Protein AF-A0A930RIB6-F1 (afdb_monomer_lite)

Foldseek 3Di:
DPCDPLNVVLVVLVCCVVPPVVVVVVVLQLVSVLVCLLVQHDHPDQSDPSSVLSQVLCVLLPNDNPDGSVVQDPLNSVVSCVVSVVVVVPDRPVVQPSPRSNVVSVVSVVCVVVVVVCCLPPPPDPVSVVVNVVVVVVVVVVVVVVVQQDDQDDLVRDDDWQLPLLDDLVLVQVLCCPQFVWAAPDRQWDADPVVSAIHGHPDHIPDTDPCCQDPVLHHVVGGNSRLSSCRNVVHQDFDADPVRHTDPVNSVVSVVSSVVSGVSSSVVCVVDPVSSVVSSVSCSVPPVPDDPDFAWQPPDDQPPPDPVDDDDRVLSSLLSCCQVVPDDDDPDDPPNPPVVSLVSNVSVCCVVVVDVDDDDDDD

pLDDT: mean 84.2, std 8.96, range [40.94, 95.0]

Sequence (363 aa):
MSHTGEFHQEQYFRFLTENAPEFAQQLNDPLFYLECLRNDLRFGFTVNDTHRIFSDTLNAIGIRESDSGKFITDKMMGFLYQKFSAYQNGAHPEVLETAQLAIDLQEYLRSYDERLKQVCENSTDSLIAYLRNEIGRAEKNYAALEKVKPKDLTADEIKINLGATWIPADDIDQFIADTLECRSLQRIVQYAPATGEWRVEKKNHVSSNKVKMYSTYGTQNTSALDVLEAALNHRQIRIRDEEGRVNEKASLLVAQKMDDLRDAFVKWVYQDEDRKHRLVSYYNRHFNNIVPRTFDGACLTFPGMNPAIELKPHQKNAVARTMFGGNTLLAHVVGAGKTFEMQASAMESKRIGLCKKSLMIMP

Structure (mmCIF, N/CA/C/O backbone):
data_AF-A0A930RIB6-F1
#
_entry.id   AF-A0A930RIB6-F1
#
loop_
_atom_site.group_PDB
_atom_site.id
_atom_site.type_symbol
_atom_site.label_atom_id
_atom_site.label_alt_id
_atom_site.label_comp_id
_atom_site.label_asym_id
_atom_site.label_entity_id
_atom_site.label_seq_id
_atom_site.pdbx_PDB_ins_code
_atom_site.Cartn_x
_atom_site.Cartn_y
_atom_site.Cartn_z
_atom_site.occupancy
_atom_site.B_iso_or_equiv
_atom_site.auth_seq_id
_atom_site.auth_comp_id
_atom_site.auth_asym_id
_atom_site.auth_atom_id
_atom_site.pdbx_PDB_model_num
ATOM 1 N N . MET A 1 1 ? 38.468 14.085 44.056 1.00 42.50 1 MET A N 1
ATOM 2 C CA . MET A 1 1 ? 37.349 13.227 44.488 1.00 42.50 1 MET A CA 1
ATOM 3 C C . MET A 1 1 ? 36.254 13.390 43.454 1.00 42.50 1 MET A C 1
ATOM 5 O O . MET A 1 1 ? 35.715 14.480 43.330 1.00 42.50 1 MET A O 1
ATOM 9 N N . SER A 1 2 ? 36.038 12.384 42.611 1.00 40.94 2 SER A N 1
ATOM 10 C CA . SER A 1 2 ? 34.956 12.395 41.626 1.00 40.94 2 SER A CA 1
ATOM 11 C C . SER A 1 2 ? 33.646 12.150 42.367 1.00 40.94 2 SER A C 1
ATOM 13 O O . SER A 1 2 ? 33.344 11.009 42.709 1.00 40.94 2 SER A O 1
ATOM 15 N N . HIS A 1 3 ? 32.911 13.210 42.685 1.00 48.25 3 HIS A N 1
ATOM 16 C CA . HIS A 1 3 ? 31.561 13.063 43.216 1.00 48.25 3 HIS A CA 1
ATOM 17 C C . HIS A 1 3 ? 30.687 12.497 42.090 1.00 48.25 3 HIS A C 1
ATOM 19 O O . HIS A 1 3 ? 30.521 13.123 41.044 1.00 48.25 3 HIS A O 1
ATOM 25 N N . THR A 1 4 ? 30.237 11.255 42.255 1.00 62.91 4 THR A N 1
ATOM 26 C CA . THR A 1 4 ? 29.310 10.585 41.338 1.00 62.91 4 THR A CA 1
ATOM 27 C C . THR A 1 4 ? 27.954 11.297 41.367 1.00 62.91 4 THR A C 1
ATOM 29 O O . THR A 1 4 ? 27.625 11.977 42.340 1.00 62.91 4 THR A O 1
ATOM 32 N N . GLY A 1 5 ? 27.145 11.155 40.310 1.00 66.12 5 GLY A N 1
ATOM 33 C CA . GLY A 1 5 ? 25.795 11.744 40.261 1.00 66.12 5 GLY A CA 1
ATOM 34 C C . GLY A 1 5 ? 24.917 11.358 41.462 1.00 66.12 5 GLY A C 1
ATOM 35 O O . GLY A 1 5 ? 24.138 12.179 41.938 1.00 66.12 5 GLY A O 1
ATOM 36 N N . GLU A 1 6 ? 25.124 10.163 42.017 1.00 69.00 6 GLU A N 1
ATOM 37 C CA . GLU A 1 6 ? 24.454 9.658 43.224 1.00 69.00 6 GLU A CA 1
ATOM 38 C C . GLU A 1 6 ? 24.765 10.486 44.480 1.00 69.00 6 GLU A C 1
ATOM 40 O O . GLU A 1 6 ? 23.863 10.773 45.260 1.00 69.00 6 GLU A O 1
ATOM 45 N N . PHE A 1 7 ? 26.008 10.957 44.648 1.00 75.44 7 PHE A N 1
ATOM 46 C CA . PHE A 1 7 ? 26.390 11.797 45.791 1.00 75.44 7 PHE A CA 1
ATOM 47 C C . PHE A 1 7 ? 25.606 13.116 45.806 1.00 75.44 7 PHE A C 1
ATOM 49 O O . PHE A 1 7 ? 25.170 13.585 46.855 1.00 75.44 7 PHE A O 1
ATOM 56 N N . HIS A 1 8 ? 25.393 13.717 44.633 1.00 76.31 8 HIS A N 1
ATOM 57 C CA . HIS A 1 8 ? 24.615 14.949 44.516 1.00 76.31 8 HIS A CA 1
ATOM 58 C C . HIS A 1 8 ? 23.115 14.721 44.743 1.00 76.31 8 HIS A C 1
ATOM 60 O O . HIS A 1 8 ? 22.459 15.579 45.332 1.00 76.31 8 HIS A O 1
ATOM 66 N N . GLN A 1 9 ? 22.580 13.569 44.329 1.00 75.62 9 GLN A N 1
ATOM 67 C CA . GLN A 1 9 ? 21.194 13.184 44.605 1.00 75.62 9 GLN A CA 1
ATOM 68 C C . GLN A 1 9 ? 20.958 12.966 46.104 1.00 75.62 9 GLN A C 1
ATOM 70 O O . GLN A 1 9 ? 19.986 13.485 46.647 1.00 75.62 9 GLN A O 1
ATOM 75 N N . GLU A 1 10 ? 21.866 12.275 46.795 1.00 78.88 10 GLU A N 1
ATOM 76 C CA . GLU A 1 10 ? 21.760 12.048 48.240 1.00 78.88 10 GLU A CA 1
ATOM 77 C C . GLU A 1 10 ? 21.780 13.373 49.024 1.00 78.88 10 GLU A C 1
ATOM 79 O O . GLU A 1 10 ? 20.942 13.601 49.899 1.00 78.88 10 GLU A O 1
ATOM 84 N N . GLN A 1 11 ? 22.686 14.290 48.666 1.00 77.94 11 GLN A N 1
ATOM 85 C CA . GLN A 1 11 ? 22.746 15.627 49.270 1.00 77.94 11 GLN A CA 1
ATOM 86 C C . GLN A 1 11 ? 21.483 16.452 48.990 1.00 77.94 11 GLN A C 1
ATOM 88 O O . GL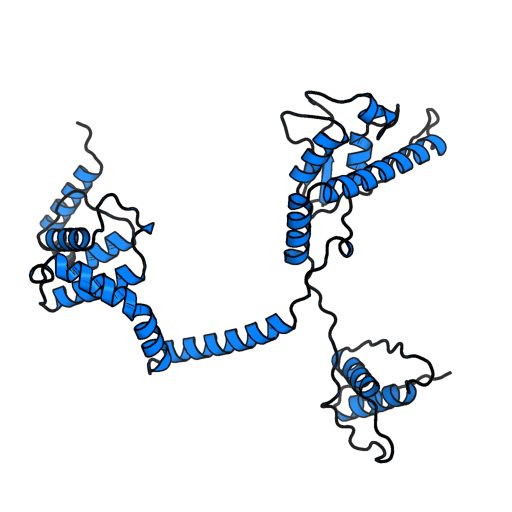N A 1 11 ? 21.028 17.191 49.860 1.00 77.94 11 GLN A O 1
ATOM 93 N N . TYR A 1 12 ? 20.885 16.301 47.806 1.00 80.62 12 TYR A N 1
ATOM 94 C CA . TYR A 1 12 ? 19.637 16.971 47.451 1.00 80.62 12 TYR A CA 1
ATOM 95 C C . TYR A 1 12 ? 18.454 16.489 48.303 1.00 80.62 12 TYR A C 1
ATOM 97 O O . TYR A 1 12 ? 17.718 17.317 48.838 1.00 80.62 12 TYR A O 1
ATOM 105 N N . PHE A 1 13 ? 18.294 15.177 48.510 1.00 79.06 13 PHE A N 1
ATOM 106 C CA . PHE A 1 13 ? 17.228 14.660 49.378 1.00 79.06 13 PHE A CA 1
ATOM 107 C C . PHE A 1 13 ? 17.431 15.040 50.850 1.00 79.06 13 PHE A C 1
ATOM 109 O O . PHE A 1 13 ? 16.462 15.403 51.520 1.00 79.06 13 PHE A O 1
ATOM 116 N N . ARG A 1 14 ? 18.677 15.050 51.348 1.00 77.31 14 ARG A N 1
ATOM 117 C CA . ARG A 1 14 ? 18.979 15.567 52.697 1.00 77.31 14 ARG A CA 1
ATOM 118 C C . ARG A 1 14 ? 18.604 17.043 52.828 1.00 77.31 14 ARG A C 1
ATOM 120 O O . ARG A 1 14 ? 17.881 17.407 53.749 1.00 77.31 14 ARG A O 1
ATOM 127 N N . PHE A 1 15 ? 18.992 17.863 51.851 1.00 80.12 15 PHE A N 1
ATOM 128 C CA . PHE A 1 15 ? 18.633 19.279 51.804 1.00 80.12 15 PHE A CA 1
ATOM 129 C C . PHE A 1 15 ? 17.112 19.502 51.795 1.00 80.12 15 PHE A C 1
ATOM 131 O O . PHE A 1 15 ? 16.625 20.352 52.541 1.00 80.12 15 PHE A O 1
ATOM 138 N N . LEU A 1 16 ? 16.359 18.733 50.997 1.00 78.75 16 LEU A N 1
ATOM 139 C CA . LEU A 1 16 ? 14.892 18.802 50.954 1.00 78.75 16 LEU A CA 1
ATOM 140 C C . LEU A 1 16 ? 14.255 18.452 52.302 1.00 78.75 16 LEU A C 1
ATOM 142 O O . LEU A 1 16 ? 13.317 19.122 52.728 1.00 78.75 16 LEU A O 1
ATOM 146 N N . THR A 1 17 ? 14.789 17.441 52.986 1.00 73.75 17 THR A N 1
ATOM 147 C CA . THR A 1 17 ? 14.277 17.003 54.292 1.00 73.75 17 THR A CA 1
ATOM 148 C C . THR A 1 17 ? 14.523 18.058 55.377 1.00 73.75 17 THR A C 1
ATOM 150 O O . THR A 1 17 ? 13.684 18.248 56.253 1.00 73.75 17 THR A O 1
ATOM 153 N N . GLU A 1 18 ? 15.644 18.782 55.299 1.00 77.88 18 GLU A N 1
ATOM 154 C CA . GLU A 1 18 ? 16.031 19.819 56.266 1.00 77.88 18 GLU A CA 1
ATOM 155 C C . GLU A 1 18 ? 15.373 21.186 56.009 1.00 77.88 18 GLU A C 1
ATOM 157 O O . GLU A 1 18 ? 15.064 21.905 56.957 1.00 77.88 18 GLU A O 1
ATOM 162 N N . ASN A 1 19 ? 15.156 21.563 54.743 1.00 80.31 19 ASN A N 1
ATOM 163 C CA . ASN A 1 19 ? 14.780 22.934 54.368 1.00 80.31 19 ASN A CA 1
ATOM 164 C C . ASN A 1 19 ? 13.353 23.066 53.811 1.00 80.31 19 ASN A C 1
ATOM 166 O O . ASN A 1 19 ? 12.879 24.189 53.634 1.00 80.31 19 ASN A O 1
ATOM 170 N N . ALA A 1 20 ? 12.661 21.957 53.520 1.00 77.94 20 ALA A N 1
ATOM 171 C CA . ALA A 1 20 ? 11.355 21.979 52.863 1.00 77.94 20 ALA A CA 1
ATOM 172 C C . ALA A 1 20 ? 10.403 20.882 53.406 1.00 77.94 20 ALA A C 1
ATOM 174 O O . ALA A 1 20 ? 10.159 19.869 52.743 1.00 77.94 20 ALA A O 1
ATOM 175 N N . PRO A 1 21 ? 9.818 21.072 54.605 1.00 71.00 21 PRO A N 1
ATOM 176 C CA . PRO A 1 21 ? 9.043 20.039 55.306 1.00 71.00 21 PRO A CA 1
ATOM 177 C C . PRO A 1 21 ? 7.781 19.569 54.559 1.00 71.00 21 PRO A C 1
ATOM 179 O O . PRO A 1 21 ? 7.356 18.430 54.742 1.00 71.00 21 PRO A O 1
ATOM 182 N N . GLU A 1 22 ? 7.205 20.398 53.683 1.00 71.75 22 GLU A N 1
ATOM 183 C CA . GLU A 1 22 ? 6.078 20.009 52.817 1.00 71.75 22 GLU A CA 1
ATOM 184 C C . GLU A 1 22 ? 6.480 18.936 51.789 1.00 71.75 22 GLU A C 1
ATOM 186 O O . GLU A 1 22 ? 5.729 17.994 51.543 1.00 71.75 22 GLU A O 1
ATOM 191 N N . PHE A 1 23 ? 7.696 19.019 51.239 1.00 67.62 23 PHE A N 1
ATOM 192 C CA . PHE A 1 23 ? 8.234 18.009 50.321 1.00 67.62 23 PHE A CA 1
ATOM 193 C C . PHE A 1 23 ? 8.741 16.771 51.066 1.00 67.62 23 PHE A C 1
ATOM 195 O O . PHE A 1 23 ? 8.650 15.660 50.547 1.00 67.62 23 PHE A O 1
ATOM 202 N N . ALA A 1 24 ? 9.200 16.931 52.310 1.00 70.44 24 ALA A N 1
ATOM 203 C CA . ALA A 1 24 ? 9.596 15.810 53.161 1.00 70.44 24 ALA A CA 1
ATOM 204 C C . ALA A 1 24 ? 8.432 14.836 53.437 1.00 70.44 24 ALA A C 1
ATOM 206 O O . ALA A 1 24 ? 8.655 13.633 53.557 1.00 70.44 24 ALA A O 1
ATOM 207 N N . GLN A 1 25 ? 7.184 15.323 53.481 1.00 74.38 25 GLN A N 1
ATOM 208 C CA . GLN A 1 25 ? 6.007 14.455 53.601 1.00 74.38 25 GLN A CA 1
ATOM 209 C C . GLN A 1 25 ? 5.783 13.588 52.354 1.00 74.38 25 GLN A C 1
ATOM 211 O O . GLN A 1 25 ? 5.424 12.422 52.496 1.00 74.38 25 GLN A O 1
ATOM 216 N N . GLN A 1 26 ? 6.050 14.114 51.154 1.00 78.25 26 GLN A N 1
ATOM 217 C CA . GLN A 1 26 ? 5.917 13.362 49.897 1.00 78.25 26 GLN A CA 1
ATOM 218 C C . GLN A 1 26 ? 6.954 12.241 49.774 1.00 78.25 26 GLN A C 1
ATOM 220 O O . GLN A 1 26 ? 6.664 11.208 49.183 1.00 78.25 26 GLN A O 1
ATOM 225 N N . LEU A 1 27 ? 8.136 12.396 50.380 1.00 80.00 27 LEU A N 1
ATOM 226 C CA . LEU A 1 27 ? 9.137 11.325 50.429 1.00 80.00 27 LEU A CA 1
ATOM 227 C C . LEU A 1 27 ? 8.641 10.116 51.231 1.00 80.00 27 LEU A C 1
ATOM 229 O O . LEU A 1 27 ? 9.078 8.998 50.988 1.00 80.00 27 LEU A O 1
ATOM 233 N N . ASN A 1 28 ? 7.711 10.300 52.168 1.00 81.25 28 ASN A N 1
ATOM 234 C CA . ASN A 1 28 ? 7.141 9.190 52.931 1.00 81.25 28 ASN A CA 1
ATOM 235 C C . ASN A 1 28 ? 5.991 8.480 52.194 1.00 81.25 28 ASN A C 1
ATOM 237 O O . ASN A 1 28 ? 5.476 7.488 52.712 1.00 81.25 28 ASN A O 1
ATOM 241 N N . ASP A 1 29 ? 5.615 8.944 50.998 1.00 83.69 29 ASP A N 1
ATOM 242 C CA . ASP A 1 29 ? 4.591 8.338 50.150 1.00 83.69 29 ASP A CA 1
ATOM 243 C C . ASP A 1 29 ? 5.213 7.310 49.178 1.00 83.69 29 ASP A C 1
ATOM 245 O O . ASP A 1 29 ? 6.013 7.682 48.318 1.00 83.69 29 ASP A O 1
ATOM 249 N N . PRO A 1 30 ? 4.849 6.014 49.234 1.00 80.94 30 PRO A N 1
ATOM 250 C CA . PRO A 1 30 ? 5.360 5.030 48.278 1.00 80.94 30 PRO A CA 1
ATOM 251 C C . PRO A 1 30 ? 4.937 5.296 46.821 1.00 80.94 30 PRO A C 1
ATOM 253 O O . PRO A 1 30 ? 5.615 4.833 45.902 1.00 80.94 30 PRO A O 1
ATOM 256 N N . LEU A 1 31 ? 3.846 6.036 46.577 1.00 85.06 31 LEU A N 1
ATOM 257 C CA . LEU A 1 31 ? 3.412 6.388 45.221 1.00 85.06 31 LEU A CA 1
ATOM 258 C C . LEU A 1 31 ? 4.378 7.366 44.543 1.00 85.06 31 LEU A C 1
ATOM 260 O O . LEU A 1 31 ? 4.522 7.318 43.322 1.00 85.06 31 LEU A O 1
ATOM 264 N N . PHE A 1 32 ? 5.095 8.188 45.314 1.00 86.19 32 PHE A N 1
ATOM 265 C CA . PHE A 1 32 ? 6.163 9.036 44.784 1.00 86.19 32 PHE A CA 1
ATOM 266 C C . PHE A 1 32 ? 7.254 8.188 44.115 1.00 86.19 32 PHE A C 1
ATOM 268 O O . PHE A 1 32 ? 7.620 8.428 42.964 1.00 86.19 32 PHE A O 1
ATOM 275 N N . TYR A 1 33 ? 7.712 7.134 44.795 1.00 85.31 33 TYR A N 1
ATOM 276 C CA . TYR A 1 33 ? 8.728 6.225 44.260 1.00 85.31 33 TYR A CA 1
ATOM 277 C C . TYR A 1 33 ? 8.217 5.391 43.079 1.00 85.31 33 TYR A C 1
ATOM 279 O O . TYR A 1 33 ? 8.981 5.091 42.161 1.00 85.31 33 TYR A O 1
ATOM 287 N N . LEU A 1 34 ? 6.918 5.077 43.046 1.00 84.94 34 LEU A N 1
ATOM 288 C CA . LEU A 1 34 ? 6.289 4.429 41.896 1.00 84.94 34 LEU A CA 1
ATOM 289 C C . LEU A 1 34 ? 6.285 5.332 40.648 1.00 84.94 34 LEU A C 1
ATOM 291 O O . LEU A 1 34 ? 6.560 4.856 39.547 1.00 84.94 34 LEU A O 1
ATOM 295 N N . GLU A 1 35 ? 6.028 6.632 40.803 1.00 82.75 35 GLU A N 1
ATOM 296 C CA . GLU A 1 35 ? 6.122 7.598 39.699 1.00 82.75 35 GLU A CA 1
ATOM 297 C C . GLU A 1 35 ? 7.574 7.835 39.258 1.00 82.75 35 GLU A C 1
ATOM 299 O O . GLU A 1 35 ? 7.839 7.972 38.060 1.00 82.75 35 GLU A O 1
ATOM 304 N N . CYS A 1 36 ? 8.540 7.807 40.185 1.00 85.38 36 CYS A N 1
ATOM 305 C CA . CYS A 1 36 ? 9.961 7.784 39.828 1.00 85.38 36 CYS A CA 1
ATOM 306 C C . CYS A 1 36 ? 10.290 6.562 38.959 1.00 85.38 36 CYS A C 1
ATOM 308 O O . CYS A 1 36 ? 10.874 6.715 37.886 1.00 85.38 36 CYS A O 1
ATOM 310 N N . LEU A 1 37 ? 9.833 5.372 39.365 1.00 83.88 37 LEU A N 1
ATOM 311 C CA . LEU A 1 37 ? 10.029 4.129 38.618 1.00 83.88 37 LEU A CA 1
ATOM 312 C C . LEU A 1 37 ? 9.421 4.197 37.210 1.00 83.88 37 LEU A C 1
ATOM 314 O O . LEU A 1 37 ? 10.045 3.750 36.251 1.00 83.88 37 LEU A O 1
ATOM 318 N N . ARG A 1 38 ? 8.236 4.803 37.070 1.00 81.88 38 ARG A N 1
ATOM 319 C CA . ARG A 1 38 ? 7.559 5.009 35.780 1.00 81.88 38 ARG A CA 1
ATOM 320 C C . ARG A 1 38 ? 8.356 5.888 34.811 1.00 81.88 38 ARG A C 1
ATOM 322 O O . ARG A 1 38 ? 8.239 5.719 33.601 1.00 81.88 38 ARG A O 1
ATOM 329 N N . ASN A 1 39 ? 9.142 6.823 35.340 1.00 83.69 39 ASN A N 1
ATOM 330 C CA . ASN A 1 39 ? 9.987 7.740 34.573 1.00 83.69 39 ASN A CA 1
ATOM 331 C C . ASN A 1 39 ? 11.451 7.268 34.484 1.00 83.69 39 ASN A C 1
ATOM 333 O O . ASN A 1 39 ? 12.327 8.071 34.164 1.00 83.69 39 ASN A O 1
ATOM 337 N N . ASP A 1 40 ? 11.728 5.991 34.775 1.00 79.94 40 ASP A N 1
ATOM 338 C CA . ASP A 1 40 ? 13.077 5.406 34.781 1.00 79.94 40 ASP A CA 1
ATOM 339 C C . ASP A 1 40 ? 14.066 6.089 35.751 1.00 79.94 40 ASP A C 1
ATOM 341 O O . ASP A 1 40 ? 15.285 6.024 35.580 1.00 79.94 40 ASP A O 1
ATOM 345 N N . LEU A 1 41 ? 13.556 6.715 36.816 1.00 79.62 41 LEU A N 1
ATOM 346 C CA . LEU A 1 41 ? 14.362 7.296 37.889 1.00 79.62 41 LEU A CA 1
ATOM 347 C C . LEU A 1 41 ? 14.533 6.282 39.023 1.00 79.62 41 LEU A C 1
ATOM 349 O O . LEU A 1 41 ? 13.556 5.841 39.630 1.00 79.62 41 LEU A O 1
ATOM 353 N N . ARG A 1 42 ? 15.787 5.927 39.321 1.00 75.69 42 ARG A N 1
ATOM 354 C CA . ARG A 1 42 ? 16.159 4.979 40.381 1.00 75.69 42 ARG A CA 1
ATOM 355 C C . ARG A 1 42 ? 17.222 5.570 41.291 1.00 75.69 42 ARG A C 1
ATOM 357 O O . ARG A 1 42 ? 18.033 6.384 40.851 1.00 75.69 42 ARG A O 1
ATOM 364 N N . PHE A 1 43 ? 17.224 5.124 42.539 1.00 78.69 43 PHE A N 1
ATOM 365 C CA . PHE A 1 43 ? 18.145 5.588 43.568 1.00 78.69 43 PHE A CA 1
ATOM 366 C C . PHE A 1 43 ? 19.010 4.411 44.025 1.00 78.69 43 PHE A C 1
ATOM 368 O O . PHE A 1 43 ? 18.479 3.434 44.537 1.00 78.69 43 PHE A O 1
ATOM 375 N N . GLY A 1 44 ? 20.333 4.507 43.858 1.00 72.31 44 GLY A N 1
ATOM 376 C CA . GLY A 1 44 ? 21.299 3.506 44.348 1.00 72.31 44 GLY A CA 1
ATOM 377 C C . GLY A 1 44 ? 21.586 3.600 45.856 1.00 72.31 44 GLY A C 1
ATOM 378 O O . GLY A 1 44 ? 22.578 3.065 46.345 1.00 72.31 44 GLY A O 1
ATOM 379 N N . PHE A 1 45 ? 20.762 4.341 46.598 1.00 79.19 45 PHE A N 1
ATOM 380 C CA . PHE A 1 45 ? 20.887 4.572 48.035 1.00 79.19 45 PHE A CA 1
ATOM 381 C C . PHE A 1 45 ? 19.500 4.593 48.683 1.00 79.19 45 PHE A C 1
ATOM 383 O O . PHE A 1 45 ? 18.489 4.818 48.022 1.00 79.19 45 PHE A O 1
ATOM 390 N N . THR A 1 46 ? 19.437 4.370 49.997 1.00 81.88 46 THR A N 1
ATOM 391 C CA . THR A 1 46 ? 18.167 4.407 50.736 1.00 81.88 46 THR A CA 1
ATOM 392 C C . THR A 1 46 ? 17.838 5.834 51.170 1.00 81.88 46 THR A C 1
ATOM 394 O O . THR A 1 46 ? 18.605 6.430 51.921 1.00 81.88 46 THR A O 1
ATOM 397 N N . VAL A 1 47 ? 16.700 6.370 50.716 1.00 81.31 47 VAL A N 1
ATOM 398 C CA . VAL A 1 47 ? 16.246 7.730 51.068 1.00 81.31 47 VAL A CA 1
ATOM 399 C C . VAL A 1 47 ? 15.627 7.775 52.473 1.00 81.31 47 VAL A C 1
ATOM 401 O O . VAL A 1 47 ? 15.996 8.615 53.288 1.00 81.31 47 VAL A O 1
ATOM 404 N N . ASN A 1 48 ? 14.697 6.864 52.768 1.00 81.94 48 ASN A N 1
ATOM 405 C CA . ASN A 1 48 ? 13.998 6.717 54.051 1.00 81.94 48 ASN A CA 1
ATOM 406 C C . ASN A 1 48 ? 13.452 5.280 54.205 1.00 81.94 48 ASN A C 1
ATOM 408 O O . ASN A 1 48 ? 13.671 4.428 53.338 1.00 81.94 48 ASN A O 1
ATOM 412 N N . ASP A 1 49 ? 12.725 5.001 55.292 1.00 80.00 49 ASP A N 1
ATOM 413 C CA . ASP A 1 49 ? 12.117 3.681 55.521 1.00 80.00 49 ASP A CA 1
ATOM 414 C C . ASP A 1 49 ? 11.082 3.307 54.443 1.00 80.00 49 ASP A C 1
ATOM 416 O O . ASP A 1 49 ? 11.062 2.158 54.004 1.00 80.00 49 ASP A O 1
ATOM 420 N N . THR A 1 50 ? 10.285 4.261 53.939 1.00 80.88 50 THR A N 1
ATOM 421 C CA . THR A 1 50 ? 9.332 4.017 52.837 1.00 80.88 50 THR A CA 1
ATOM 422 C C . THR A 1 50 ? 10.047 3.576 51.559 1.00 80.88 50 THR A C 1
ATOM 424 O O . THR A 1 50 ? 9.618 2.626 50.907 1.00 80.88 50 THR A O 1
ATOM 427 N N . HIS A 1 51 ? 11.163 4.220 51.213 1.00 83.31 51 HIS A N 1
ATOM 428 C CA . HIS A 1 51 ? 12.002 3.839 50.082 1.00 83.31 51 HIS A CA 1
ATOM 429 C C . HIS A 1 51 ? 12.610 2.450 50.277 1.00 83.31 51 HIS A C 1
ATOM 431 O O . HIS A 1 51 ? 12.632 1.665 49.335 1.00 83.31 51 HIS A O 1
ATOM 437 N N . ARG A 1 52 ? 13.065 2.115 51.495 1.00 82.56 52 ARG A N 1
ATOM 438 C CA . ARG A 1 52 ? 13.559 0.764 51.800 1.00 82.56 52 ARG A CA 1
ATOM 439 C C . ARG A 1 52 ? 12.475 -0.283 51.535 1.00 82.56 52 ARG A C 1
ATOM 441 O O . ARG A 1 52 ? 12.719 -1.221 50.787 1.00 82.56 52 ARG A O 1
ATOM 448 N N . ILE A 1 53 ? 11.269 -0.074 52.069 1.00 79.69 53 ILE A N 1
ATOM 449 C CA . ILE A 1 53 ? 10.120 -0.975 51.874 1.00 79.69 53 ILE A CA 1
ATOM 450 C C . ILE A 1 53 ? 9.761 -1.094 50.386 1.00 79.69 53 ILE A C 1
ATOM 452 O O . ILE A 1 53 ? 9.486 -2.191 49.895 1.00 79.69 53 ILE A O 1
ATOM 456 N N . PHE A 1 54 ? 9.788 0.017 49.646 1.00 83.12 54 PHE A N 1
ATOM 457 C CA . PHE A 1 54 ? 9.549 0.035 48.204 1.00 83.12 54 PHE A CA 1
ATOM 458 C C . PHE A 1 54 ? 10.588 -0.805 47.444 1.00 83.12 54 PHE A C 1
ATOM 460 O O . PHE A 1 54 ? 10.211 -1.694 46.678 1.00 83.12 54 PHE A O 1
ATOM 467 N N . SER A 1 55 ? 11.880 -0.588 47.701 1.00 81.88 55 SER A N 1
ATOM 468 C CA . SER A 1 55 ? 12.975 -1.338 47.074 1.00 81.88 55 SER A CA 1
ATOM 469 C C . SER A 1 55 ? 12.959 -2.824 47.438 1.00 81.88 55 SER A C 1
ATOM 471 O O . SER A 1 55 ? 13.138 -3.669 46.562 1.00 81.88 55 SER A O 1
ATOM 473 N N . ASP A 1 56 ? 12.678 -3.168 48.695 1.00 80.88 56 ASP A N 1
ATOM 474 C CA . ASP A 1 56 ? 12.557 -4.560 49.143 1.00 80.88 56 ASP A CA 1
ATOM 475 C C . ASP A 1 56 ? 11.383 -5.270 48.453 1.00 80.88 56 ASP A C 1
ATOM 477 O O . ASP A 1 56 ? 11.512 -6.416 48.018 1.00 80.88 56 ASP A O 1
ATOM 481 N N . THR A 1 57 ? 10.262 -4.565 48.263 1.00 80.75 57 THR A N 1
ATOM 482 C CA . THR A 1 57 ? 9.095 -5.078 47.530 1.00 80.75 57 THR A CA 1
ATOM 483 C C . THR A 1 57 ? 9.428 -5.330 46.058 1.00 80.75 57 THR A C 1
ATOM 485 O O . THR A 1 57 ? 9.065 -6.381 45.530 1.00 80.75 57 THR A O 1
ATOM 488 N N . LEU A 1 58 ? 10.142 -4.409 45.395 1.00 81.94 58 LEU A N 1
ATOM 489 C CA . LEU A 1 58 ? 10.600 -4.585 44.009 1.00 81.94 58 LEU A CA 1
ATOM 490 C C . LEU A 1 58 ? 11.562 -5.773 43.870 1.00 81.94 58 LEU A C 1
ATOM 492 O O . LEU A 1 58 ? 11.396 -6.604 42.973 1.00 81.94 58 LEU A O 1
ATOM 496 N N . ASN A 1 59 ? 12.511 -5.903 44.797 1.00 80.94 59 ASN A N 1
ATOM 497 C CA . ASN A 1 59 ? 13.449 -7.021 44.829 1.00 80.94 59 ASN A CA 1
ATOM 498 C C . ASN A 1 59 ? 12.731 -8.364 45.049 1.00 80.94 59 ASN A C 1
ATOM 500 O O . ASN A 1 59 ? 13.073 -9.352 44.397 1.00 80.94 59 ASN A O 1
ATOM 504 N N . ALA A 1 60 ? 11.708 -8.405 45.911 1.00 78.50 60 ALA A N 1
ATOM 505 C CA . ALA A 1 60 ? 10.920 -9.609 46.189 1.00 78.50 60 ALA A CA 1
ATOM 506 C C . ALA A 1 60 ? 10.158 -10.129 44.958 1.00 78.50 60 ALA A C 1
ATOM 508 O O . ALA A 1 60 ? 10.042 -11.338 44.769 1.00 78.50 60 ALA A O 1
ATOM 509 N N . ILE A 1 61 ? 9.688 -9.231 44.088 1.00 78.88 61 ILE A N 1
ATOM 510 C CA . ILE A 1 61 ? 9.033 -9.595 42.820 1.00 78.88 61 ILE A CA 1
ATOM 511 C C . ILE A 1 61 ? 10.014 -9.758 41.647 1.00 78.88 61 ILE A C 1
ATOM 513 O O . ILE A 1 61 ? 9.589 -9.970 40.512 1.00 78.88 61 ILE A O 1
ATOM 517 N N . GLY A 1 62 ? 11.322 -9.687 41.914 1.00 76.00 62 GLY A N 1
ATOM 518 C CA . GLY A 1 62 ? 12.379 -9.951 40.941 1.00 76.00 62 GLY A CA 1
ATOM 519 C C . GLY A 1 62 ? 12.762 -8.771 40.047 1.00 76.00 62 GLY A C 1
ATOM 520 O O . GLY A 1 62 ? 13.447 -8.999 39.053 1.00 76.00 62 GLY A O 1
ATOM 521 N N . ILE A 1 63 ? 12.358 -7.539 40.380 1.00 77.06 63 ILE A N 1
ATOM 522 C CA . ILE A 1 63 ? 12.803 -6.317 39.695 1.00 77.06 63 ILE A CA 1
ATOM 523 C C . ILE A 1 63 ? 14.066 -5.817 40.392 1.00 77.06 63 ILE A C 1
ATOM 525 O O . ILE A 1 63 ? 14.007 -5.324 41.517 1.00 77.06 63 ILE A O 1
ATOM 529 N N . ARG A 1 64 ? 15.213 -5.931 39.722 1.00 70.81 64 ARG A N 1
ATOM 530 C CA . ARG A 1 64 ? 16.505 -5.453 40.230 1.00 70.81 64 ARG A CA 1
ATOM 531 C C . ARG A 1 64 ? 16.780 -4.035 39.768 1.00 70.81 64 ARG A C 1
ATOM 533 O O . ARG A 1 64 ? 16.339 -3.628 38.695 1.00 70.81 64 ARG A O 1
ATOM 540 N N . GLU A 1 65 ? 17.622 -3.321 40.510 1.00 64.81 65 GLU A N 1
ATOM 541 C CA . GLU A 1 65 ? 18.093 -1.970 40.169 1.00 64.81 65 GLU A CA 1
ATOM 542 C C . GLU A 1 65 ? 18.744 -1.879 38.775 1.00 64.81 65 GLU A C 1
ATOM 544 O O . GLU A 1 65 ? 18.623 -0.845 38.119 1.00 64.81 65 GLU A O 1
ATOM 549 N N . SER A 1 66 ? 19.332 -2.974 38.277 1.00 62.94 66 SER A N 1
ATOM 550 C CA . SER A 1 66 ? 19.945 -3.083 36.943 1.00 62.94 66 SER A CA 1
ATOM 551 C C . SER A 1 66 ? 18.965 -3.270 35.779 1.00 62.94 66 SER A C 1
ATOM 553 O O . SER A 1 66 ? 19.367 -3.151 34.621 1.00 62.94 66 SER A O 1
ATOM 555 N N . ASP A 1 67 ? 17.708 -3.622 36.052 1.00 66.50 67 ASP A N 1
ATOM 556 C CA . ASP A 1 67 ? 16.753 -3.991 35.006 1.00 66.50 67 ASP A CA 1
ATOM 557 C C . ASP A 1 67 ? 16.195 -2.737 34.326 1.00 66.50 67 ASP A C 1
ATOM 559 O O . ASP A 1 67 ? 15.659 -1.857 34.988 1.00 66.50 67 ASP A O 1
ATOM 563 N N . SER A 1 68 ? 16.295 -2.624 33.000 1.00 60.22 68 SER A N 1
ATOM 564 C CA . SER A 1 68 ? 15.785 -1.446 32.274 1.00 60.22 68 SER A CA 1
ATOM 565 C C . SER A 1 68 ? 14.269 -1.256 32.451 1.00 60.22 68 SER A C 1
ATOM 567 O O . SER A 1 68 ? 13.558 -2.253 32.562 1.00 60.22 68 SER A O 1
ATOM 569 N N . GLY A 1 69 ? 13.746 -0.029 32.333 1.00 59.84 69 GLY A N 1
ATOM 570 C CA . GLY A 1 69 ? 12.300 0.262 32.346 1.00 59.84 69 GLY A CA 1
ATOM 571 C C . GLY A 1 69 ? 11.445 -0.599 31.421 1.00 59.84 69 GLY A C 1
ATOM 572 O O . GLY A 1 69 ? 10.303 -0.910 31.734 1.00 59.84 69 GLY A O 1
ATOM 573 N N . LYS A 1 70 ? 12.027 -1.102 30.325 1.00 61.25 70 LYS A N 1
ATOM 574 C CA . LYS A 1 70 ? 11.372 -2.046 29.402 1.00 61.25 70 LYS A CA 1
ATOM 575 C C . LYS A 1 70 ? 10.937 -3.366 30.054 1.00 61.25 70 LYS A C 1
ATOM 577 O O . LYS A 1 70 ? 10.101 -4.058 29.482 1.00 61.25 70 LYS A O 1
ATOM 582 N N . PHE A 1 71 ? 11.514 -3.736 31.199 1.00 64.31 71 PHE A N 1
ATOM 583 C CA . PHE A 1 71 ? 11.150 -4.942 31.950 1.00 64.31 71 PHE A CA 1
ATOM 584 C C . PHE A 1 71 ? 9.874 -4.756 32.784 1.00 64.31 71 PHE A C 1
ATOM 586 O O . PHE A 1 71 ? 9.246 -5.739 33.174 1.00 64.31 71 PHE A O 1
ATOM 593 N N . ILE A 1 72 ? 9.470 -3.509 33.039 1.00 73.00 72 ILE A N 1
ATOM 594 C CA . ILE A 1 72 ? 8.310 -3.171 33.859 1.00 73.00 72 ILE A CA 1
ATOM 595 C C . ILE A 1 72 ? 7.133 -2.911 32.925 1.00 73.00 72 ILE A C 1
ATOM 597 O O . ILE A 1 72 ? 7.064 -1.899 32.234 1.00 73.00 72 ILE A O 1
ATOM 601 N N . THR A 1 73 ? 6.200 -3.858 32.879 1.00 79.12 73 THR A N 1
ATOM 602 C CA . THR A 1 73 ? 4.993 -3.718 32.054 1.00 79.12 73 THR A CA 1
ATOM 603 C C . THR A 1 73 ? 3.938 -2.859 32.752 1.00 79.12 73 THR A C 1
ATOM 605 O O . THR A 1 73 ? 3.858 -2.840 33.981 1.00 79.12 73 THR A O 1
ATOM 608 N N . ASP A 1 74 ? 3.047 -2.230 31.980 1.00 78.44 74 ASP A N 1
ATOM 609 C CA . ASP A 1 74 ? 1.899 -1.481 32.521 1.00 78.44 74 ASP A CA 1
ATOM 610 C C . ASP A 1 74 ? 1.044 -2.327 33.485 1.00 78.44 74 ASP A C 1
ATOM 612 O O . ASP A 1 74 ? 0.519 -1.828 34.481 1.00 78.44 74 ASP A O 1
ATOM 616 N N . LYS A 1 75 ? 0.956 -3.642 33.237 1.00 84.69 75 LYS A N 1
ATOM 617 C CA . LYS A 1 75 ? 0.262 -4.593 34.118 1.00 84.69 75 LYS A CA 1
ATOM 618 C C . LYS A 1 75 ? 0.931 -4.696 35.491 1.00 84.69 75 LYS A C 1
ATOM 620 O O . LYS A 1 75 ? 0.246 -4.706 36.510 1.00 84.69 75 LYS A O 1
ATOM 625 N N . MET A 1 76 ? 2.263 -4.746 35.531 1.00 83.19 76 MET A N 1
ATOM 626 C CA . MET A 1 76 ? 3.024 -4.779 36.786 1.00 83.19 76 MET A CA 1
ATOM 627 C C . MET A 1 76 ? 2.897 -3.458 37.547 1.00 83.19 76 MET A C 1
ATOM 629 O O . MET A 1 76 ? 2.730 -3.474 38.764 1.00 83.19 76 MET A O 1
ATOM 633 N N . MET A 1 77 ? 2.885 -2.326 36.836 1.00 83.12 77 MET A N 1
ATOM 634 C CA . MET A 1 77 ? 2.637 -1.015 37.446 1.00 83.12 77 MET A CA 1
ATOM 635 C C . MET A 1 77 ? 1.260 -0.944 38.113 1.00 83.12 77 MET A C 1
ATOM 637 O O . MET A 1 77 ? 1.149 -0.431 39.223 1.00 83.12 77 MET A O 1
ATOM 641 N N . GLY A 1 78 ? 0.225 -1.520 37.491 1.00 84.06 78 GLY A N 1
ATOM 642 C CA . GLY A 1 78 ? -1.111 -1.616 38.088 1.00 84.06 78 GLY A CA 1
ATOM 643 C C . GLY A 1 78 ? -1.139 -2.419 39.394 1.00 84.06 78 GLY A C 1
ATOM 644 O O . GLY A 1 78 ? -1.782 -2.005 40.360 1.00 84.06 78 GLY A O 1
ATOM 645 N N . PHE A 1 79 ? -0.402 -3.532 39.456 1.00 85.88 79 PHE A N 1
ATOM 646 C CA . PHE A 1 79 ? -0.257 -4.322 40.684 1.00 85.88 79 PHE A CA 1
ATOM 647 C C . PHE A 1 79 ? 0.457 -3.540 41.790 1.00 85.88 79 PHE A C 1
ATOM 649 O O . PHE A 1 79 ? -0.024 -3.488 42.923 1.00 85.88 79 PHE A O 1
ATOM 656 N N . LEU A 1 80 ? 1.585 -2.907 41.458 1.00 85.31 80 LEU A N 1
ATOM 657 C CA . LEU A 1 80 ? 2.370 -2.120 42.409 1.00 85.31 80 LEU A CA 1
ATOM 658 C C . LEU A 1 80 ? 1.566 -0.941 42.951 1.00 85.31 80 LEU A C 1
ATOM 660 O O . LEU A 1 80 ? 1.538 -0.731 44.160 1.00 85.31 80 LEU A O 1
ATOM 664 N N . TYR A 1 81 ? 0.836 -0.236 42.085 1.00 85.44 81 TYR A N 1
ATOM 665 C CA . TYR A 1 81 ? -0.075 0.826 42.499 1.00 85.44 81 TYR A CA 1
ATOM 666 C C . TYR A 1 81 ? -1.112 0.318 43.507 1.00 85.44 81 TYR A C 1
ATOM 668 O O . TYR A 1 81 ? -1.311 0.935 44.549 1.00 85.44 81 TYR A O 1
ATOM 676 N N . GLN A 1 82 ? -1.727 -0.843 43.252 1.00 83.44 82 GLN A N 1
ATOM 677 C CA . GLN A 1 82 ? -2.700 -1.430 44.174 1.00 83.44 82 GLN A CA 1
ATOM 678 C C . GLN A 1 82 ? -2.072 -1.787 45.532 1.00 83.44 82 GLN A C 1
ATOM 680 O O . GLN A 1 82 ? -2.665 -1.505 46.575 1.00 83.44 82 GLN A O 1
ATOM 685 N N . LYS A 1 83 ? -0.877 -2.390 45.539 1.00 83.44 83 LYS A N 1
ATOM 686 C CA . LYS A 1 83 ? -0.181 -2.787 46.774 1.00 83.44 83 LYS A CA 1
ATOM 687 C C . LYS A 1 83 ? 0.313 -1.577 47.579 1.00 83.44 83 LYS A C 1
ATOM 689 O O . LYS A 1 83 ? 0.130 -1.550 48.792 1.00 83.44 83 LYS A O 1
ATOM 694 N N . PHE A 1 84 ? 0.859 -0.550 46.930 1.00 82.75 84 PHE A N 1
ATOM 695 C CA . PHE A 1 84 ? 1.336 0.661 47.608 1.00 82.75 84 PHE A CA 1
ATOM 696 C C . PHE A 1 84 ? 0.214 1.633 47.990 1.00 82.75 84 PHE A C 1
ATOM 698 O O . PHE A 1 84 ? 0.314 2.314 49.007 1.00 82.75 84 PHE A O 1
ATOM 705 N N . SER A 1 85 ? -0.904 1.648 47.263 1.00 82.00 85 SER A N 1
ATOM 706 C CA . SER A 1 85 ? -2.112 2.344 47.719 1.00 82.00 85 SER A CA 1
ATOM 707 C C . SER A 1 85 ? -2.699 1.671 48.968 1.00 82.00 85 SER A C 1
ATOM 709 O O . SER A 1 85 ? -3.158 2.349 49.885 1.00 82.00 85 SER A O 1
ATOM 711 N N . ALA A 1 86 ? -2.622 0.339 49.078 1.00 77.75 86 ALA A N 1
ATOM 712 C CA . ALA A 1 86 ? -2.990 -0.359 50.311 1.00 77.75 86 ALA A CA 1
ATOM 713 C C . ALA A 1 86 ? -2.054 -0.005 51.488 1.00 77.75 86 ALA A C 1
ATOM 715 O O . ALA A 1 86 ? -2.535 0.125 52.614 1.00 77.75 86 ALA A O 1
ATOM 716 N N . TYR A 1 87 ? -0.764 0.242 51.226 1.00 74.00 87 TYR A N 1
ATOM 717 C CA . TYR A 1 87 ? 0.187 0.747 52.229 1.00 74.00 87 TYR A CA 1
ATOM 718 C C . TYR A 1 87 ? -0.209 2.097 52.813 1.00 74.00 87 TYR A C 1
ATOM 720 O O . TYR A 1 87 ? -0.232 2.238 54.034 1.00 74.00 87 TYR A O 1
ATOM 728 N N . GLN A 1 88 ? -0.623 3.057 51.981 1.00 70.94 88 GLN A N 1
ATOM 729 C CA . GLN A 1 88 ? -1.152 4.335 52.479 1.00 70.94 88 GLN A CA 1
ATOM 730 C C . GLN A 1 88 ? -2.374 4.156 53.395 1.00 70.94 88 GLN A C 1
ATOM 732 O O . GLN A 1 88 ? -2.579 4.934 54.322 1.00 70.94 88 GLN A O 1
ATOM 737 N N . ASN A 1 89 ? -3.171 3.112 53.156 1.00 74.00 89 ASN A N 1
ATOM 738 C CA . ASN A 1 89 ? -4.361 2.787 53.940 1.00 74.00 89 ASN A CA 1
ATOM 739 C C . ASN A 1 89 ? -4.066 1.917 55.185 1.00 74.00 89 ASN A C 1
ATOM 741 O O . ASN A 1 89 ? -5.003 1.459 55.839 1.00 74.00 89 ASN A O 1
ATOM 745 N N . GLY A 1 90 ? -2.789 1.687 55.525 1.00 70.00 90 GLY A N 1
ATOM 746 C CA . GLY A 1 90 ? -2.356 0.974 56.736 1.00 70.00 90 GLY A CA 1
ATOM 747 C C . GLY A 1 90 ? -2.051 -0.519 56.560 1.00 70.00 90 GLY A C 1
ATOM 748 O O . GLY A 1 90 ? -1.811 -1.208 57.551 1.00 70.00 90 GLY A O 1
ATOM 749 N N . ALA A 1 91 ? -2.052 -1.046 55.330 1.00 66.81 91 ALA A N 1
ATOM 750 C CA . ALA A 1 91 ? -1.657 -2.429 55.052 1.00 66.81 91 ALA A CA 1
ATOM 751 C C . ALA A 1 91 ? -0.168 -2.510 54.688 1.00 66.81 91 ALA A C 1
ATOM 753 O O . ALA A 1 91 ? 0.228 -2.069 53.620 1.00 66.81 91 ALA A O 1
ATOM 754 N N . HIS A 1 92 ? 0.661 -3.107 55.540 1.00 64.62 92 HIS A N 1
ATOM 755 C CA . HIS A 1 92 ? 2.114 -3.168 55.356 1.00 64.62 92 HIS A CA 1
ATOM 756 C C . HIS A 1 92 ? 2.545 -4.306 54.392 1.00 64.62 92 HIS A C 1
ATOM 758 O O . HIS A 1 92 ? 2.397 -5.473 54.757 1.00 64.62 92 HIS A O 1
ATOM 764 N N . PRO A 1 93 ? 3.102 -4.026 53.186 1.00 58.84 93 PRO A N 1
ATOM 765 C CA . PRO A 1 93 ? 3.578 -5.046 52.242 1.00 58.84 93 PRO A CA 1
ATOM 766 C C . PRO A 1 93 ? 4.679 -5.942 52.813 1.00 58.84 93 PRO A C 1
ATOM 768 O O . PRO A 1 93 ? 4.782 -7.094 52.420 1.00 58.84 93 PRO A O 1
ATOM 771 N N . GLU A 1 94 ? 5.458 -5.431 53.765 1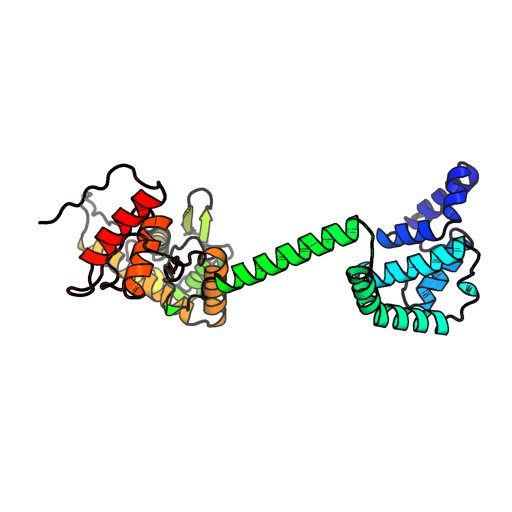.00 56.84 94 GLU A N 1
ATOM 772 C CA . GLU A 1 94 ? 6.500 -6.146 54.520 1.00 56.84 94 GLU A CA 1
ATOM 773 C C . GLU A 1 94 ? 5.963 -7.283 55.412 1.00 56.84 94 GLU A C 1
ATOM 775 O O . GLU A 1 94 ? 6.722 -8.164 55.805 1.00 56.84 94 GLU A O 1
ATOM 780 N N . VAL A 1 95 ? 4.656 -7.299 55.715 1.00 53.88 95 VAL A N 1
ATOM 781 C CA . VAL A 1 95 ? 3.994 -8.395 56.451 1.00 53.88 95 VAL A CA 1
ATOM 782 C C . VAL A 1 95 ? 3.682 -9.579 55.523 1.00 53.88 95 VAL A C 1
ATOM 784 O O . VAL A 1 95 ? 3.407 -10.684 55.988 1.00 53.88 95 VAL A O 1
ATOM 787 N N . LEU A 1 96 ? 3.736 -9.370 54.204 1.00 57.25 96 LEU A N 1
ATOM 788 C CA . LEU A 1 96 ? 3.588 -10.426 53.211 1.00 57.25 96 LEU A CA 1
ATOM 789 C C . LEU A 1 96 ? 4.962 -11.063 52.968 1.00 57.25 96 LEU A C 1
ATOM 791 O O . LEU A 1 96 ? 5.922 -10.375 52.630 1.00 57.25 96 LEU A O 1
ATOM 795 N N . GLU A 1 97 ? 5.065 -12.385 53.122 1.00 64.81 97 GLU A N 1
ATOM 796 C CA . GLU A 1 97 ? 6.298 -13.109 52.800 1.00 64.81 97 GLU A CA 1
ATOM 797 C C . GLU A 1 97 ? 6.726 -12.826 51.348 1.00 64.81 97 GLU A C 1
ATOM 799 O O . GLU A 1 97 ? 5.894 -12.760 50.440 1.00 64.81 97 GLU A O 1
ATOM 804 N N . THR A 1 98 ? 8.032 -12.693 51.096 1.00 65.94 98 THR A N 1
ATOM 805 C CA . THR A 1 98 ? 8.570 -12.386 49.755 1.00 65.94 98 THR A CA 1
ATOM 806 C C . THR A 1 98 ? 8.122 -13.396 48.695 1.00 65.94 98 THR A C 1
ATOM 808 O O . THR A 1 98 ? 7.828 -13.024 47.560 1.00 65.94 98 THR A O 1
ATOM 811 N N . ALA A 1 99 ? 7.979 -14.666 49.084 1.00 67.44 99 ALA A N 1
ATOM 812 C CA . ALA A 1 99 ? 7.420 -15.717 48.240 1.00 67.44 99 ALA A CA 1
ATOM 813 C C . ALA A 1 99 ? 5.939 -15.473 47.894 1.00 67.44 99 ALA A C 1
ATOM 815 O O . ALA A 1 99 ? 5.526 -15.714 46.761 1.00 67.44 99 ALA A O 1
ATOM 816 N N . GLN A 1 100 ? 5.153 -14.947 48.836 1.00 76.94 100 GLN A N 1
ATOM 817 C CA . GLN A 1 100 ? 3.735 -14.656 48.640 1.00 76.94 100 GLN A CA 1
ATOM 818 C C . GLN A 1 100 ? 3.524 -13.480 47.679 1.00 76.94 100 GLN A C 1
ATOM 820 O O . GLN A 1 100 ? 2.649 -13.545 46.823 1.00 76.94 100 GLN A O 1
ATOM 825 N N . LEU A 1 101 ? 4.358 -12.436 47.746 1.00 78.38 101 LEU A N 1
ATOM 826 C CA . LEU A 1 101 ? 4.285 -11.294 46.822 1.00 78.38 101 LEU A CA 1
ATOM 827 C C . LEU A 1 101 ? 4.522 -11.697 45.359 1.00 78.38 101 LEU A C 1
ATOM 829 O O . LEU A 1 101 ? 3.837 -11.201 44.461 1.00 78.38 101 LEU A O 1
ATOM 833 N N . ALA A 1 102 ? 5.461 -12.613 45.116 1.00 78.25 102 ALA A N 1
ATOM 834 C CA . ALA A 1 102 ? 5.716 -13.141 43.780 1.00 78.25 102 ALA A CA 1
ATOM 835 C C . ALA A 1 102 ? 4.532 -13.973 43.253 1.00 78.25 102 ALA A C 1
ATOM 837 O O . ALA A 1 102 ? 4.166 -13.853 42.081 1.00 78.25 102 ALA A O 1
ATOM 838 N N . ILE A 1 103 ? 3.906 -14.779 44.118 1.00 82.31 103 ILE A N 1
ATOM 839 C CA . ILE A 1 103 ? 2.709 -15.568 43.786 1.00 82.31 103 ILE A CA 1
ATOM 840 C C . ILE A 1 103 ? 1.523 -14.642 43.480 1.00 82.31 103 ILE A C 1
ATOM 842 O O . ILE A 1 103 ? 0.889 -14.786 42.434 1.00 82.31 103 ILE A O 1
ATOM 846 N N . ASP A 1 104 ? 1.280 -13.642 44.330 1.00 83.25 104 ASP A N 1
ATOM 847 C CA . ASP A 1 104 ? 0.229 -12.637 44.155 1.00 83.25 104 ASP A CA 1
ATOM 848 C C . ASP A 1 104 ? 0.381 -11.877 42.828 1.00 83.25 104 ASP A C 1
ATOM 850 O O . ASP A 1 104 ? -0.608 -11.623 42.136 1.00 83.25 104 ASP A O 1
ATOM 854 N N . LEU A 1 105 ? 1.614 -11.512 42.453 1.00 84.06 105 LEU A N 1
ATOM 855 C CA . LEU A 1 105 ? 1.888 -10.853 41.177 1.00 84.06 105 LEU A CA 1
ATOM 856 C C . LEU A 1 105 ? 1.562 -11.779 40.001 1.00 84.06 105 LEU A C 1
ATOM 858 O O . LEU A 1 105 ? 0.920 -11.349 39.044 1.00 84.06 105 LEU A O 1
ATOM 862 N N . GLN A 1 106 ? 1.969 -13.049 40.057 1.00 84.38 106 GLN A N 1
ATOM 863 C CA . GLN A 1 106 ? 1.660 -14.013 38.998 1.00 84.38 106 GLN A CA 1
ATOM 864 C C . GLN A 1 106 ? 0.151 -14.233 38.846 1.00 84.38 106 GLN A C 1
ATOM 866 O O . GLN A 1 106 ? -0.362 -14.256 37.724 1.00 84.38 106 GLN A O 1
ATOM 871 N N . GLU A 1 107 ? -0.576 -14.349 39.956 1.00 87.00 107 GLU A N 1
ATOM 872 C CA . GLU A 1 107 ? -2.032 -14.482 39.948 1.00 87.00 107 GLU A CA 1
ATOM 873 C C . GLU A 1 107 ? -2.722 -13.214 39.421 1.00 87.00 107 GLU A C 1
ATOM 875 O O . GLU A 1 107 ? -3.659 -13.291 38.614 1.00 87.00 107 GLU A O 1
ATOM 880 N N . TYR A 1 108 ? -2.228 -12.035 39.807 1.00 86.62 108 TYR A N 1
ATOM 881 C CA . TYR A 1 108 ? -2.701 -10.761 39.276 1.00 86.62 108 TYR A CA 1
ATOM 882 C C . TYR A 1 108 ? -2.499 -10.689 37.765 1.00 86.62 108 TYR A C 1
ATOM 884 O O . TYR A 1 108 ? -3.455 -10.433 37.043 1.00 86.62 108 TYR A O 1
ATOM 892 N N . LEU A 1 109 ? -1.294 -10.976 37.265 1.00 85.75 109 LEU A N 1
ATOM 893 C CA . LEU A 1 109 ? -0.991 -10.940 35.832 1.00 85.75 109 LEU A CA 1
ATOM 894 C C . LEU A 1 109 ? -1.840 -11.941 35.038 1.00 85.75 109 LEU A C 1
ATOM 896 O O . LEU A 1 109 ? -2.274 -11.620 33.931 1.00 85.75 109 LEU A O 1
ATOM 900 N N . ARG A 1 110 ? -2.118 -13.121 35.610 1.00 87.25 110 ARG A N 1
ATOM 901 C CA . ARG A 1 110 ? -2.978 -14.143 35.000 1.00 87.25 110 ARG A CA 1
ATOM 902 C C . ARG A 1 110 ? -4.438 -13.701 34.909 1.00 87.25 110 ARG A C 1
ATOM 904 O O . ARG A 1 110 ? -5.077 -13.941 33.891 1.00 87.25 110 ARG A O 1
ATOM 911 N N . SER A 1 111 ? -4.959 -13.067 35.958 1.00 88.00 111 SER A N 1
ATOM 912 C CA . SER A 1 111 ? -6.361 -12.624 36.031 1.00 88.00 111 SER A CA 1
ATOM 913 C C . SER A 1 111 ? -6.598 -11.213 35.479 1.00 88.00 111 SER A C 1
ATOM 915 O O . SER A 1 111 ? -7.747 -10.822 35.279 1.00 88.00 111 SER A O 1
ATOM 917 N N . TYR A 1 112 ? -5.539 -10.442 35.208 1.00 85.44 112 TYR A N 1
ATOM 918 C CA . TYR A 1 112 ? -5.620 -9.038 34.800 1.00 85.44 112 TYR A CA 1
ATOM 919 C C . TYR A 1 112 ? -6.480 -8.838 33.555 1.00 85.44 112 TYR A C 1
ATOM 921 O O . TYR A 1 112 ? -7.378 -8.001 33.560 1.00 85.44 112 TYR A O 1
ATOM 929 N N . ASP A 1 113 ? -6.242 -9.624 32.502 1.00 83.44 113 ASP A N 1
ATOM 930 C CA . ASP A 1 113 ? -6.959 -9.466 31.233 1.00 83.44 113 ASP A CA 1
ATOM 931 C C . ASP A 1 113 ? -8.447 -9.826 31.368 1.00 83.44 113 ASP A C 1
ATOM 933 O O . ASP A 1 113 ? -9.300 -9.201 30.738 1.00 83.44 113 ASP A O 1
ATOM 937 N N . GLU A 1 114 ? -8.781 -10.800 32.219 1.00 86.19 114 GLU A N 1
ATOM 938 C CA . GLU A 1 114 ? -10.170 -11.163 32.521 1.00 86.19 114 GLU A CA 1
ATOM 939 C C . GLU A 1 114 ? -10.868 -10.079 33.345 1.00 86.19 114 GLU A C 1
ATOM 941 O O . GLU A 1 114 ? -11.988 -9.685 33.019 1.00 86.19 114 GLU A O 1
ATOM 946 N N . ARG A 1 115 ? -10.195 -9.534 34.367 1.00 84.25 115 ARG A N 1
ATOM 947 C CA . ARG A 1 115 ? -10.704 -8.405 35.162 1.00 84.25 115 ARG A CA 1
ATOM 948 C C . ARG A 1 115 ? -10.912 -7.169 34.295 1.00 84.25 115 ARG A C 1
ATOM 950 O O . ARG A 1 115 ? -11.950 -6.524 34.403 1.00 84.25 115 ARG A O 1
ATOM 957 N N . LEU A 1 116 ? -9.960 -6.865 33.411 1.00 83.94 116 LEU A N 1
ATOM 958 C CA . LEU A 1 116 ? -10.063 -5.760 32.464 1.00 83.94 116 LEU A CA 1
ATOM 959 C C . LEU A 1 116 ? -11.299 -5.935 31.579 1.00 83.94 116 LEU A C 1
ATOM 961 O O . LEU A 1 116 ? -12.097 -5.010 31.478 1.00 83.94 116 LEU A O 1
ATOM 965 N N . LYS A 1 117 ? -11.512 -7.128 31.010 1.00 83.75 117 LYS A N 1
ATOM 966 C CA . LYS A 1 117 ? -12.719 -7.433 30.226 1.00 83.75 117 LYS A CA 1
ATOM 967 C C . LYS A 1 117 ? -13.998 -7.254 31.040 1.00 83.75 117 LYS A C 1
ATOM 969 O O . LYS A 1 117 ? -14.903 -6.566 30.583 1.00 83.75 117 LYS A O 1
ATOM 974 N N . GLN A 1 118 ? -14.053 -7.784 32.262 1.00 85.25 118 GLN A N 1
ATOM 975 C CA . GLN A 1 118 ? -15.222 -7.635 33.135 1.00 85.25 118 GLN A CA 1
ATOM 976 C C . GLN A 1 118 ? -15.526 -6.169 33.457 1.00 85.25 118 GLN A C 1
ATOM 978 O O . GLN A 1 118 ? -16.685 -5.767 33.424 1.00 85.25 118 GLN A O 1
ATOM 983 N N . VAL A 1 119 ? -14.508 -5.352 33.738 1.00 83.62 119 VAL A N 1
ATOM 984 C CA . VAL A 1 119 ? -14.677 -3.907 33.954 1.00 83.62 119 VAL A CA 1
ATOM 985 C C . VAL A 1 119 ? -15.125 -3.228 32.660 1.00 83.62 119 VAL A C 1
ATOM 987 O O . VAL A 1 119 ? -16.067 -2.434 32.668 1.00 83.62 119 VAL A O 1
ATOM 990 N N . CYS A 1 120 ? -14.505 -3.576 31.533 1.00 80.44 120 CYS A N 1
ATOM 991 C CA . CYS A 1 120 ? -14.879 -3.068 30.223 1.00 80.44 120 CYS A CA 1
ATOM 992 C C . CYS A 1 120 ? -16.313 -3.423 29.840 1.00 80.44 120 CYS A C 1
ATOM 994 O O . CYS A 1 120 ? -16.897 -2.629 29.118 1.00 80.44 120 CYS A O 1
ATOM 996 N N . GLU A 1 121 ? -16.894 -4.529 30.312 1.00 81.25 121 GLU A N 1
ATOM 997 C CA . GLU A 1 121 ? -18.268 -4.964 30.009 1.00 81.25 121 GLU A CA 1
ATOM 998 C C . GLU A 1 121 ? -19.300 -4.460 31.033 1.00 81.25 121 GLU A C 1
ATOM 1000 O O . GLU A 1 121 ? -20.360 -3.960 30.649 1.00 81.25 121 GLU A O 1
ATOM 1005 N N . ASN A 1 122 ? -18.975 -4.519 32.328 1.00 83.81 122 ASN A N 1
ATOM 1006 C CA . ASN A 1 122 ? -19.925 -4.293 33.423 1.00 83.81 122 ASN A CA 1
ATOM 1007 C C . ASN A 1 122 ? -19.865 -2.885 34.028 1.00 83.81 122 ASN A C 1
ATOM 1009 O O . ASN A 1 122 ? -20.760 -2.517 34.788 1.00 83.81 122 ASN A O 1
ATOM 1013 N N . SER A 1 123 ? -18.833 -2.088 33.729 1.00 81.38 123 SER A N 1
ATOM 1014 C CA . SER A 1 123 ? -18.722 -0.746 34.308 1.00 81.38 123 SER A CA 1
ATOM 1015 C C . SER A 1 123 ? -19.825 0.186 33.802 1.00 81.38 123 SER A C 1
ATOM 1017 O O . SER A 1 123 ? -20.126 0.225 32.603 1.00 81.38 123 SER A O 1
ATOM 1019 N N . THR A 1 124 ? -20.387 0.953 34.739 1.00 81.25 124 THR A N 1
ATOM 1020 C CA . THR A 1 124 ? -21.364 2.029 34.520 1.00 81.25 124 THR A CA 1
ATOM 1021 C C . THR A 1 124 ? -20.711 3.407 34.396 1.00 81.25 124 THR A C 1
ATOM 1023 O O . THR A 1 124 ? -21.419 4.406 34.283 1.00 81.25 124 THR A O 1
ATOM 1026 N N . ASP A 1 125 ? -19.377 3.487 34.447 1.00 88.31 125 ASP A N 1
ATOM 1027 C CA . ASP A 1 125 ? -18.658 4.746 34.263 1.00 88.31 125 ASP A CA 1
ATOM 1028 C C . ASP A 1 125 ? -18.942 5.321 32.867 1.00 88.31 125 ASP A C 1
ATOM 1030 O O . ASP A 1 125 ? -18.785 4.646 31.844 1.00 88.31 125 ASP A O 1
ATOM 1034 N N . SER A 1 126 ? -19.345 6.592 32.836 1.00 87.12 126 SER A N 1
ATOM 1035 C CA . SER A 1 126 ? -19.617 7.352 31.617 1.00 87.12 126 SER A CA 1
ATOM 1036 C C . SER A 1 126 ? -18.469 7.321 30.598 1.00 87.12 126 SER A C 1
ATOM 1038 O O . SER A 1 126 ? -18.728 7.190 29.399 1.00 87.12 126 SER A O 1
ATOM 1040 N N . LEU A 1 127 ? -17.210 7.380 31.049 1.00 87.94 127 LEU A N 1
ATOM 1041 C CA . LEU A 1 127 ? -16.043 7.368 30.169 1.00 87.94 127 LEU A CA 1
ATOM 1042 C C . LEU A 1 127 ? -15.831 5.980 29.557 1.00 87.94 127 LEU A C 1
ATOM 1044 O O . LEU A 1 127 ? -15.601 5.857 28.353 1.00 87.94 127 LEU A O 1
ATOM 1048 N N . ILE A 1 128 ? -15.964 4.926 30.368 1.00 86.44 128 ILE A N 1
ATOM 1049 C CA . ILE A 1 128 ? -15.816 3.537 29.912 1.00 86.44 128 ILE A CA 1
ATOM 1050 C C . ILE A 1 128 ? -16.936 3.182 28.928 1.00 86.44 128 ILE A C 1
ATOM 1052 O O . ILE A 1 128 ? -16.674 2.573 27.890 1.00 86.44 128 ILE A O 1
ATOM 1056 N N . ALA A 1 129 ? -18.169 3.618 29.196 1.00 85.88 129 ALA A N 1
ATOM 1057 C CA . ALA A 1 129 ? -19.297 3.429 28.289 1.00 85.88 129 ALA A CA 1
ATOM 1058 C C . ALA A 1 129 ? -19.095 4.149 26.942 1.00 85.88 129 ALA A C 1
ATOM 1060 O O . ALA A 1 129 ? -19.370 3.573 25.886 1.00 85.88 129 ALA A O 1
ATOM 1061 N N . TYR A 1 130 ? -18.581 5.383 26.956 1.00 89.00 130 TYR A N 1
ATOM 1062 C CA . TYR A 1 130 ? -18.233 6.118 25.737 1.00 89.00 130 TYR A CA 1
ATOM 1063 C C . TYR A 1 130 ? -17.160 5.388 24.915 1.00 89.00 130 TYR A C 1
ATOM 1065 O O . TYR A 1 130 ? -17.364 5.133 23.727 1.00 89.00 130 TYR A O 1
ATOM 1073 N N . LEU A 1 131 ? -16.052 4.989 25.549 1.00 89.88 131 LEU A N 1
ATOM 1074 C CA . LEU A 1 131 ? -14.960 4.274 24.880 1.00 89.88 131 LEU A CA 1
ATOM 1075 C C . LEU A 1 131 ? -15.424 2.935 24.297 1.00 89.88 131 LEU A C 1
ATOM 1077 O O . LEU A 1 131 ? -15.071 2.609 23.167 1.00 89.88 131 LEU A O 1
ATOM 1081 N N . ARG A 1 132 ? -16.272 2.188 25.017 1.00 86.44 132 ARG A N 1
ATOM 1082 C CA . ARG A 1 132 ? -16.877 0.938 24.526 1.00 86.44 132 ARG A CA 1
ATOM 1083 C C . ARG A 1 132 ? -17.682 1.163 23.244 1.00 86.44 132 ARG A C 1
ATOM 1085 O O . ARG A 1 132 ? -17.562 0.388 22.298 1.00 86.44 132 ARG A O 1
ATOM 1092 N N . ASN A 1 133 ? -18.480 2.231 23.194 1.00 88.31 133 ASN A N 1
ATOM 1093 C CA . ASN A 1 133 ? -19.254 2.579 22.002 1.00 88.31 133 ASN A CA 1
ATOM 1094 C C . ASN A 1 133 ? -18.356 2.966 20.821 1.00 88.31 133 ASN A C 1
ATOM 1096 O O . ASN A 1 133 ? -18.611 2.529 19.697 1.00 88.31 133 ASN A O 1
ATOM 1100 N N . GLU A 1 134 ? -17.298 3.741 21.062 1.00 91.56 134 GLU A N 1
ATOM 1101 C CA . GLU A 1 134 ? -16.337 4.109 20.018 1.00 91.56 134 GLU A CA 1
ATOM 1102 C C . GLU A 1 134 ? -15.558 2.894 19.499 1.00 91.56 134 GLU A C 1
ATOM 1104 O O . GLU A 1 134 ? -15.407 2.752 18.286 1.00 91.56 134 GLU A O 1
ATOM 1109 N N . ILE A 1 135 ? -15.159 1.960 20.370 1.00 90.62 135 ILE A N 1
ATOM 1110 C CA . ILE A 1 135 ? -14.552 0.682 19.963 1.00 90.62 135 ILE A CA 1
ATOM 1111 C C . ILE A 1 135 ? -15.534 -0.114 19.099 1.00 90.62 135 ILE A C 1
ATOM 1113 O O . ILE A 1 135 ? -15.191 -0.496 17.984 1.00 90.62 135 ILE A O 1
ATOM 1117 N N . GLY A 1 136 ? -16.784 -0.285 19.539 1.00 90.75 136 GLY A N 1
ATOM 1118 C CA . GLY A 1 136 ? -17.791 -1.010 18.757 1.00 90.75 136 GLY A CA 1
ATOM 1119 C C . GLY A 1 136 ? -18.101 -0.350 17.405 1.00 90.75 136 GLY A C 1
ATOM 1120 O O . GLY A 1 136 ? -18.373 -1.027 16.410 1.00 90.75 136 GLY A O 1
ATOM 1121 N N . ARG A 1 137 ? -18.035 0.984 17.324 1.00 92.94 137 ARG A N 1
ATOM 1122 C CA . ARG A 1 137 ? -18.123 1.725 16.058 1.00 92.94 137 ARG A CA 1
ATOM 1123 C C . ARG A 1 137 ? -16.896 1.477 15.178 1.00 92.94 137 ARG A C 1
ATOM 1125 O O . ARG A 1 137 ? -17.055 1.241 13.979 1.00 92.94 137 ARG A O 1
ATOM 1132 N N . ALA A 1 138 ? -15.696 1.521 15.752 1.00 93.62 138 ALA A N 1
ATOM 1133 C CA . ALA A 1 138 ? -14.445 1.267 15.049 1.00 93.62 138 ALA A CA 1
ATOM 1134 C C . ALA A 1 138 ? -14.379 -0.167 14.508 1.00 93.62 138 ALA A C 1
ATOM 1136 O O . ALA A 1 138 ? -14.010 -0.350 13.354 1.00 93.62 138 ALA A O 1
ATOM 1137 N N . GLU A 1 139 ? -14.828 -1.164 15.270 1.00 94.75 139 GLU A N 1
ATOM 1138 C CA . GLU A 1 139 ? -14.905 -2.567 14.843 1.00 94.75 139 GLU A CA 1
ATOM 1139 C C . GLU A 1 139 ? -15.860 -2.762 13.662 1.00 94.75 139 GLU A C 1
ATOM 1141 O O . GLU A 1 139 ? -15.522 -3.443 12.693 1.00 94.75 139 GLU A O 1
ATOM 1146 N N . LYS A 1 140 ? -17.034 -2.115 13.687 1.00 93.88 140 LYS A N 1
ATOM 1147 C CA . LYS A 1 140 ? -17.969 -2.127 12.548 1.00 93.88 140 LYS A CA 1
ATOM 1148 C C . LYS A 1 140 ? -17.339 -1.521 11.297 1.00 93.88 140 LYS A C 1
ATOM 1150 O O . LYS A 1 140 ? -17.472 -2.085 10.210 1.00 93.88 140 LYS A O 1
ATOM 1155 N N . ASN A 1 141 ? -16.648 -0.392 11.447 1.00 92.62 141 ASN A N 1
ATOM 1156 C CA . ASN A 1 141 ? -15.946 0.257 10.342 1.00 92.62 141 ASN A CA 1
ATOM 1157 C C . ASN A 1 141 ? -14.796 -0.612 9.828 1.00 92.62 141 ASN A C 1
ATOM 1159 O O . ASN A 1 141 ? -14.657 -0.773 8.621 1.00 92.62 141 ASN A O 1
ATOM 1163 N N . TYR A 1 142 ? -14.016 -1.211 10.726 1.00 94.06 142 TYR A N 1
ATOM 1164 C CA . TYR A 1 142 ? -12.928 -2.120 10.392 1.00 94.06 142 TYR A CA 1
ATOM 1165 C C . TYR A 1 142 ? -13.444 -3.321 9.596 1.00 94.06 142 TYR A C 1
ATOM 1167 O O . TYR A 1 142 ? -12.973 -3.568 8.492 1.00 94.06 142 TYR A O 1
ATOM 1175 N N . ALA A 1 143 ? -14.500 -3.988 10.069 1.00 93.56 143 ALA A N 1
ATOM 1176 C CA . ALA A 1 143 ? -15.122 -5.106 9.362 1.00 93.56 143 ALA A CA 1
ATOM 1177 C C . ALA A 1 143 ? -15.700 -4.713 7.989 1.00 93.56 143 ALA A C 1
ATOM 1179 O O . ALA A 1 143 ? -15.739 -5.537 7.073 1.00 93.56 143 ALA A O 1
ATOM 1180 N N . ALA A 1 144 ? -16.172 -3.473 7.828 1.00 89.00 144 ALA A N 1
ATOM 1181 C CA . ALA A 1 144 ? -16.631 -2.960 6.540 1.00 89.00 144 ALA A CA 1
ATOM 1182 C C . ALA A 1 144 ? -15.460 -2.656 5.590 1.00 89.00 144 ALA A C 1
ATOM 1184 O O . ALA A 1 144 ? -15.527 -3.016 4.416 1.00 89.00 144 ALA A O 1
ATOM 1185 N N . LEU A 1 145 ? -14.388 -2.037 6.091 1.00 88.75 145 LEU A N 1
ATOM 1186 C CA . LEU A 1 145 ? -13.184 -1.723 5.318 1.00 88.75 145 LEU A CA 1
ATOM 1187 C C . LEU A 1 145 ? -12.440 -2.988 4.888 1.00 88.75 145 LEU A C 1
ATOM 1189 O O . LEU A 1 145 ? -12.015 -3.071 3.740 1.00 88.75 145 LEU A O 1
ATOM 1193 N N . GLU A 1 146 ? -12.362 -3.998 5.754 1.00 89.12 146 GLU A N 1
ATOM 1194 C CA . GLU A 1 146 ? -11.698 -5.269 5.455 1.00 89.12 146 GLU A CA 1
ATOM 1195 C C . GLU A 1 146 ? -12.344 -5.976 4.250 1.00 89.12 146 GLU A C 1
ATOM 1197 O O . GLU A 1 146 ? -11.655 -6.559 3.419 1.00 89.12 146 GLU A O 1
ATOM 1202 N N . LYS A 1 147 ? -13.669 -5.846 4.079 1.00 87.69 147 LYS A N 1
ATOM 1203 C CA . LYS A 1 147 ? -14.402 -6.386 2.916 1.00 87.69 147 LYS A CA 1
ATOM 1204 C C . LYS A 1 147 ? -14.123 -5.642 1.610 1.00 87.69 147 LYS A C 1
ATOM 1206 O O . LYS A 1 147 ? -14.340 -6.206 0.541 1.00 87.69 147 LYS A O 1
ATOM 1211 N N . VAL A 1 148 ? -13.722 -4.374 1.692 1.00 86.19 148 VAL A N 1
ATOM 1212 C CA . VAL A 1 148 ? -13.501 -3.485 0.537 1.00 86.19 148 VAL A CA 1
ATOM 1213 C C . VAL A 1 148 ? -12.007 -3.291 0.270 1.00 86.19 148 VAL A C 1
ATOM 1215 O O . VAL A 1 148 ? -11.633 -2.586 -0.661 1.00 86.19 148 VAL A O 1
ATOM 1218 N N . LYS A 1 149 ? -11.129 -3.927 1.049 1.00 86.44 149 LYS A N 1
ATOM 1219 C CA . LYS A 1 149 ? -9.691 -3.888 0.815 1.00 86.44 149 LYS A CA 1
ATOM 1220 C C . LYS A 1 149 ? -9.375 -4.494 -0.564 1.00 86.44 149 LYS A C 1
ATOM 1222 O O . LYS A 1 149 ? -9.887 -5.575 -0.878 1.00 86.44 149 LYS A O 1
ATOM 1227 N N . PRO A 1 150 ? -8.563 -3.824 -1.403 1.00 88.56 150 PRO A N 1
ATOM 1228 C CA . PRO A 1 150 ? -8.154 -4.398 -2.674 1.00 88.56 150 PRO A CA 1
ATOM 1229 C C . PRO A 1 150 ? -7.403 -5.704 -2.435 1.00 88.56 150 PRO A C 1
ATOM 1231 O O . PRO A 1 150 ? -6.654 -5.841 -1.467 1.00 88.56 150 PRO A O 1
ATOM 1234 N N . LYS A 1 151 ? -7.616 -6.671 -3.328 1.00 89.44 151 LYS A N 1
ATOM 1235 C CA . LYS A 1 151 ? -6.796 -7.880 -3.346 1.00 89.44 151 LYS A CA 1
ATOM 1236 C C . LYS A 1 151 ? -5.377 -7.488 -3.722 1.00 89.44 151 LYS A C 1
ATOM 1238 O O . LYS A 1 151 ? -5.201 -6.674 -4.630 1.00 89.44 151 LYS A O 1
ATOM 1243 N N . ASP A 1 152 ? -4.404 -8.077 -3.041 1.00 90.88 152 ASP A N 1
ATOM 1244 C CA . ASP A 1 152 ? -3.005 -7.863 -3.377 1.00 90.88 152 ASP A CA 1
ATOM 1245 C C . ASP A 1 152 ? -2.755 -8.312 -4.817 1.00 90.88 152 ASP A C 1
ATOM 1247 O O . ASP A 1 152 ? -3.113 -9.423 -5.213 1.00 90.88 152 ASP A O 1
ATOM 1251 N N . LEU A 1 153 ? -2.159 -7.413 -5.593 1.00 90.81 153 LEU A N 1
ATOM 1252 C CA . LEU A 1 153 ? -1.716 -7.682 -6.947 1.00 90.81 153 LEU A CA 1
ATOM 1253 C C . LEU A 1 153 ? -0.501 -8.600 -6.893 1.00 90.81 153 LEU A C 1
ATOM 1255 O O . LEU A 1 153 ? 0.419 -8.403 -6.088 1.00 90.81 153 LEU A O 1
ATOM 1259 N N . THR A 1 154 ? -0.500 -9.587 -7.774 1.00 90.06 154 THR A N 1
ATOM 1260 C CA . THR A 1 154 ? 0.636 -10.478 -8.002 1.00 90.06 154 THR A CA 1
ATOM 1261 C C . THR A 1 154 ? 1.750 -9.756 -8.760 1.00 90.06 154 THR A C 1
ATOM 1263 O O . THR A 1 154 ? 1.541 -8.692 -9.343 1.00 90.06 154 THR A O 1
ATOM 1266 N N . ALA A 1 155 ? 2.958 -10.328 -8.764 1.00 86.88 155 ALA A N 1
ATOM 1267 C CA . ALA A 1 155 ? 4.092 -9.736 -9.476 1.00 86.88 155 ALA A CA 1
ATOM 1268 C C . ALA A 1 155 ? 3.788 -9.528 -10.974 1.00 86.88 155 ALA A C 1
ATOM 1270 O O . ALA A 1 155 ? 4.095 -8.469 -11.511 1.00 86.88 155 ALA A O 1
ATOM 1271 N N . ASP A 1 156 ? 3.090 -10.477 -11.603 1.00 86.94 156 ASP A N 1
ATOM 1272 C CA . ASP A 1 156 ? 2.743 -10.432 -13.030 1.00 86.94 156 ASP A CA 1
ATOM 1273 C C . ASP A 1 156 ? 1.721 -9.332 -13.372 1.00 86.94 156 ASP A C 1
ATOM 1275 O O . ASP A 1 156 ? 1.700 -8.812 -14.488 1.00 86.94 156 ASP A O 1
ATOM 1279 N N . GLU A 1 157 ? 0.882 -8.946 -12.407 1.00 87.75 157 GLU A N 1
ATOM 1280 C CA . GLU A 1 157 ? -0.086 -7.850 -12.545 1.00 87.75 157 GLU A CA 1
ATOM 1281 C C . GLU A 1 157 ? 0.562 -6.472 -12.331 1.00 87.75 157 GLU A C 1
ATOM 1283 O O . GLU A 1 157 ? -0.004 -5.445 -12.721 1.00 87.75 157 GLU A O 1
ATOM 1288 N N . ILE A 1 158 ? 1.760 -6.429 -11.736 1.00 89.25 158 ILE A N 1
ATOM 1289 C CA . ILE A 1 158 ? 2.497 -5.197 -11.461 1.00 89.25 158 ILE A CA 1
ATOM 1290 C C . ILE A 1 158 ? 3.530 -4.967 -12.562 1.00 89.25 158 ILE A C 1
ATOM 1292 O O . ILE A 1 158 ? 4.549 -5.647 -12.679 1.00 89.25 158 ILE A O 1
ATOM 1296 N N . LYS A 1 159 ? 3.322 -3.906 -13.345 1.00 87.94 159 LYS A N 1
ATOM 1297 C CA . LYS A 1 159 ? 4.306 -3.478 -14.342 1.00 87.94 159 LYS A CA 1
ATOM 1298 C C . LYS A 1 159 ? 5.472 -2.735 -13.677 1.00 87.94 159 LYS A C 1
ATOM 1300 O O . LYS A 1 159 ? 5.421 -1.518 -13.492 1.00 87.94 159 LYS A O 1
ATOM 1305 N N . ILE A 1 160 ? 6.530 -3.469 -13.341 1.00 88.69 160 ILE A N 1
ATOM 1306 C CA . ILE A 1 160 ? 7.783 -2.914 -12.815 1.00 88.69 160 ILE A CA 1
ATOM 1307 C C . ILE A 1 160 ? 8.591 -2.337 -13.980 1.00 88.69 160 ILE A C 1
ATOM 1309 O O . ILE A 1 160 ? 9.031 -3.068 -14.862 1.00 88.69 160 ILE A O 1
ATOM 1313 N N . ASN A 1 161 ? 8.785 -1.018 -13.987 1.00 89.50 161 ASN A N 1
ATOM 1314 C CA . ASN A 1 161 ? 9.574 -0.324 -15.003 1.00 89.50 161 ASN A CA 1
ATOM 1315 C C . ASN A 1 161 ? 10.844 0.266 -14.384 1.00 89.50 161 ASN A C 1
ATOM 1317 O O . ASN A 1 161 ? 10.809 0.817 -13.282 1.00 89.50 161 ASN A O 1
ATOM 1321 N N . LEU A 1 162 ? 11.941 0.230 -15.138 1.00 90.12 162 LEU A N 1
ATOM 1322 C CA . LEU A 1 162 ? 13.144 0.994 -14.821 1.00 90.12 162 LEU A CA 1
ATOM 1323 C C . LEU A 1 162 ? 12.814 2.499 -14.823 1.00 90.12 162 LEU A C 1
ATOM 1325 O O . LEU A 1 162 ? 12.231 2.995 -15.788 1.00 90.12 162 LEU A O 1
ATOM 1329 N N . GLY A 1 163 ? 13.166 3.201 -13.742 1.00 86.31 163 GLY A N 1
ATOM 1330 C CA . GLY A 1 163 ? 12.848 4.624 -13.538 1.00 86.31 163 GLY A CA 1
ATOM 1331 C C . GLY A 1 163 ? 11.606 4.892 -12.686 1.00 86.31 163 GLY A C 1
ATOM 1332 O O . GLY A 1 163 ? 11.301 6.047 -12.386 1.00 86.31 163 GLY A O 1
ATOM 1333 N N . ALA A 1 164 ? 10.900 3.845 -12.251 1.00 89.88 164 ALA A N 1
ATOM 1334 C CA . ALA A 1 164 ? 9.775 4.009 -11.345 1.00 89.88 164 ALA A CA 1
ATOM 1335 C C . ALA A 1 164 ? 10.227 4.619 -10.006 1.00 89.88 164 ALA A C 1
ATOM 1337 O O . ALA A 1 164 ? 11.071 4.067 -9.306 1.00 89.88 164 ALA A O 1
ATOM 1338 N N . THR A 1 165 ? 9.625 5.750 -9.637 1.00 88.88 165 THR A N 1
ATOM 1339 C CA . THR A 1 165 ? 10.007 6.583 -8.479 1.00 88.88 165 THR A CA 1
ATOM 1340 C C . THR A 1 165 ? 9.852 5.900 -7.122 1.00 88.88 165 THR A C 1
ATOM 1342 O O . THR A 1 165 ? 10.380 6.376 -6.122 1.00 88.88 165 THR A O 1
ATOM 1345 N N . TRP A 1 166 ? 9.114 4.793 -7.078 1.00 89.25 166 TRP A N 1
ATOM 1346 C CA . TRP A 1 166 ? 8.887 4.000 -5.877 1.00 89.25 166 TRP A CA 1
ATOM 1347 C C . TRP A 1 166 ? 9.945 2.917 -5.648 1.00 89.25 166 TRP A C 1
ATOM 1349 O O . TRP A 1 166 ? 9.966 2.308 -4.579 1.00 89.25 166 TRP A O 1
ATOM 1359 N N . ILE A 1 167 ? 10.813 2.665 -6.631 1.00 91.94 167 ILE A N 1
ATOM 1360 C CA . ILE A 1 167 ? 11.920 1.723 -6.487 1.00 91.94 167 ILE A CA 1
ATOM 1361 C C . ILE A 1 167 ? 13.050 2.431 -5.723 1.00 91.94 167 ILE A C 1
ATOM 1363 O O . ILE A 1 167 ? 13.448 3.528 -6.115 1.00 91.94 167 ILE A O 1
ATOM 1367 N N . PRO A 1 168 ? 13.583 1.848 -4.639 1.00 91.00 168 PRO A N 1
ATOM 1368 C CA . PRO A 1 168 ? 14.704 2.432 -3.908 1.00 91.00 168 PRO A CA 1
ATOM 1369 C C . PRO A 1 168 ? 15.946 2.637 -4.785 1.00 91.00 168 PRO A C 1
ATOM 1371 O O . PRO A 1 168 ? 16.298 1.776 -5.590 1.00 91.00 168 PRO A O 1
ATOM 1374 N N . ALA A 1 169 ? 16.670 3.740 -4.575 1.00 91.44 169 ALA A N 1
ATOM 1375 C CA . ALA A 1 169 ? 17.933 3.996 -5.277 1.00 91.44 169 ALA A CA 1
ATOM 1376 C C . ALA A 1 169 ? 18.982 2.899 -5.021 1.00 91.44 169 ALA A C 1
ATOM 1378 O O . ALA A 1 169 ? 19.733 2.552 -5.929 1.00 91.44 169 ALA A O 1
ATOM 1379 N N . ASP A 1 170 ? 18.970 2.301 -3.826 1.00 91.56 170 ASP A N 1
ATOM 1380 C CA . ASP A 1 170 ? 19.873 1.206 -3.462 1.00 91.56 170 ASP A CA 1
ATOM 1381 C C . ASP A 1 170 ? 19.650 -0.041 -4.345 1.00 91.56 170 ASP A C 1
ATOM 1383 O O . ASP A 1 170 ? 20.608 -0.736 -4.680 1.00 91.56 170 ASP A O 1
ATOM 1387 N N . ASP A 1 171 ? 18.413 -0.297 -4.794 1.00 92.19 171 ASP A N 1
ATOM 1388 C CA . ASP A 1 171 ? 18.116 -1.394 -5.725 1.00 92.19 171 ASP A CA 1
ATOM 1389 C C . ASP A 1 171 ? 18.658 -1.096 -7.131 1.00 92.19 171 ASP A C 1
ATOM 1391 O O . ASP A 1 171 ? 19.166 -1.989 -7.806 1.00 92.19 171 ASP A O 1
ATOM 1395 N N . ILE A 1 172 ? 18.616 0.164 -7.572 1.00 92.12 172 ILE A N 1
ATOM 1396 C CA . ILE A 1 172 ? 19.212 0.559 -8.857 1.00 92.12 172 ILE A CA 1
ATOM 1397 C C . ILE A 1 172 ? 20.746 0.472 -8.793 1.00 92.12 172 ILE A C 1
ATOM 1399 O O . ILE A 1 172 ? 21.370 0.012 -9.748 1.00 92.12 172 ILE A O 1
ATOM 1403 N N . ASP A 1 173 ? 21.360 0.847 -7.668 1.00 90.56 173 ASP A N 1
ATOM 1404 C CA . ASP A 1 173 ? 22.803 0.686 -7.447 1.00 90.56 173 ASP A CA 1
ATOM 1405 C C . ASP A 1 173 ? 23.222 -0.796 -7.485 1.00 90.56 173 ASP A C 1
ATOM 1407 O O . ASP A 1 173 ? 24.212 -1.142 -8.136 1.00 90.56 173 ASP A O 1
ATOM 1411 N N . GLN A 1 174 ? 22.452 -1.690 -6.853 1.00 91.19 174 GLN A N 1
ATOM 1412 C CA . GLN A 1 174 ? 22.695 -3.135 -6.943 1.00 91.19 174 GLN A CA 1
ATOM 1413 C C . GLN A 1 174 ? 22.535 -3.651 -8.378 1.00 91.19 174 GLN A C 1
ATOM 1415 O O . GLN A 1 174 ? 23.377 -4.411 -8.854 1.00 91.19 174 GLN A O 1
ATOM 1420 N N . PHE A 1 175 ? 21.516 -3.188 -9.106 1.00 92.62 175 PHE A N 1
ATOM 1421 C CA . PHE A 1 175 ? 21.330 -3.544 -10.512 1.00 92.62 175 PHE A CA 1
ATOM 1422 C C . PHE A 1 175 ? 22.536 -3.146 -11.375 1.00 92.62 175 PHE A C 1
ATOM 1424 O O . PHE A 1 175 ? 22.976 -3.936 -12.216 1.00 92.62 175 PHE A O 1
ATOM 1431 N N . ILE A 1 176 ? 23.107 -1.956 -11.154 1.00 89.44 176 ILE A N 1
ATOM 1432 C CA . ILE A 1 176 ? 24.335 -1.506 -11.828 1.00 89.44 176 ILE A CA 1
ATOM 1433 C C . ILE A 1 176 ? 25.510 -2.425 -11.477 1.00 89.44 176 ILE A C 1
ATOM 1435 O O . ILE A 1 176 ? 26.262 -2.833 -12.368 1.00 89.44 176 ILE A O 1
ATOM 1439 N N . ALA A 1 177 ? 25.667 -2.768 -10.198 1.00 89.00 177 ALA A N 1
ATOM 1440 C CA . ALA A 1 177 ? 26.754 -3.620 -9.735 1.00 89.00 177 ALA A CA 1
ATOM 1441 C C . ALA A 1 177 ? 26.683 -5.037 -10.327 1.00 89.00 177 ALA A C 1
ATOM 1443 O O . ALA A 1 177 ? 27.718 -5.571 -10.724 1.00 89.00 177 ALA A O 1
ATOM 1444 N N . ASP A 1 178 ? 25.487 -5.614 -10.437 1.00 88.94 178 ASP A N 1
ATOM 1445 C CA . ASP A 1 178 ? 25.286 -6.983 -10.922 1.00 88.94 178 ASP A CA 1
ATOM 1446 C C . ASP A 1 178 ? 25.276 -7.062 -12.455 1.00 88.94 178 ASP A C 1
ATOM 1448 O O . ASP A 1 178 ? 25.912 -7.927 -13.059 1.00 88.94 178 ASP A O 1
ATOM 1452 N N . THR A 1 179 ? 24.573 -6.137 -13.113 1.00 88.00 179 THR A N 1
ATOM 1453 C CA . THR A 1 179 ? 24.348 -6.200 -14.564 1.00 88.00 179 THR A CA 1
ATOM 1454 C C . THR A 1 179 ? 25.514 -5.604 -15.334 1.00 88.00 179 THR A C 1
ATOM 1456 O O . THR A 1 179 ? 26.013 -6.236 -16.271 1.00 88.00 179 THR A O 1
ATOM 1459 N N . LEU A 1 180 ? 25.972 -4.412 -14.935 1.00 84.50 180 LEU A N 1
ATOM 1460 C CA . LEU A 1 180 ? 27.057 -3.681 -15.597 1.00 84.50 180 LEU A CA 1
ATOM 1461 C C . LEU A 1 180 ? 28.439 -3.996 -15.007 1.00 84.50 180 LEU A C 1
ATOM 1463 O O . LEU A 1 180 ? 29.443 -3.566 -15.579 1.00 84.50 180 LEU A O 1
ATOM 1467 N N . GLU A 1 181 ? 28.507 -4.751 -13.902 1.00 84.81 181 GLU A N 1
ATOM 1468 C CA . GLU A 1 181 ? 29.755 -5.062 -13.181 1.00 84.81 181 GLU A CA 1
ATOM 1469 C C . GLU A 1 181 ? 30.549 -3.792 -12.831 1.00 84.81 181 GLU A C 1
ATOM 1471 O O . GLU A 1 181 ? 31.780 -3.739 -12.909 1.00 84.81 181 GLU A O 1
ATOM 1476 N N . CYS A 1 182 ? 29.819 -2.732 -12.480 1.00 81.12 182 CYS A N 1
ATOM 1477 C CA . CYS A 1 182 ? 30.374 -1.429 -12.155 1.00 81.12 182 CYS A CA 1
ATOM 1478 C C . CYS A 1 182 ? 30.223 -1.171 -10.656 1.00 81.12 182 CYS A C 1
ATOM 1480 O O . CYS A 1 182 ? 29.109 -1.039 -10.155 1.00 81.12 182 CYS A O 1
ATOM 1482 N N . ARG A 1 183 ? 31.345 -1.099 -9.930 1.00 79.06 183 ARG A N 1
ATOM 1483 C CA . ARG A 1 183 ? 31.358 -0.862 -8.478 1.00 79.06 183 ARG A CA 1
ATOM 1484 C C . ARG A 1 183 ? 31.986 0.485 -8.150 1.00 79.06 183 ARG A C 1
ATOM 1486 O O . ARG A 1 183 ? 32.979 0.888 -8.754 1.00 79.06 183 ARG A O 1
ATOM 1493 N N . SER A 1 184 ? 31.420 1.165 -7.161 1.00 76.25 184 SER A N 1
ATOM 1494 C CA . SER A 1 184 ? 31.901 2.440 -6.624 1.00 76.25 184 SER A CA 1
ATOM 1495 C C . SER A 1 184 ? 31.936 2.377 -5.095 1.00 76.25 184 SER A C 1
ATOM 1497 O O . SER A 1 184 ? 31.195 1.601 -4.496 1.00 76.25 184 SER A O 1
ATOM 1499 N N . LEU A 1 185 ? 32.798 3.178 -4.461 1.00 70.31 185 LEU A N 1
ATOM 1500 C CA . LEU A 1 185 ? 32.827 3.334 -2.996 1.00 70.31 185 LEU A CA 1
ATOM 1501 C C . LEU A 1 185 ? 31.672 4.206 -2.479 1.00 70.31 185 LEU A C 1
ATOM 1503 O O . LEU A 1 185 ? 31.373 4.200 -1.289 1.00 70.31 185 LEU A O 1
ATOM 1507 N N . GLN A 1 186 ? 31.055 4.983 -3.368 1.00 76.81 186 GLN A N 1
ATOM 1508 C CA . GLN A 1 186 ? 29.930 5.869 -3.085 1.00 76.81 186 GLN A CA 1
ATOM 1509 C C . GLN A 1 186 ? 28.730 5.461 -3.942 1.00 76.81 186 GLN A C 1
ATOM 1511 O O . GLN A 1 186 ? 28.913 4.872 -5.010 1.00 76.81 186 GLN A O 1
ATOM 1516 N N . ARG A 1 187 ? 27.514 5.803 -3.493 1.00 77.19 187 ARG A N 1
ATOM 1517 C CA . ARG A 1 187 ? 26.286 5.565 -4.266 1.00 77.19 187 ARG A CA 1
ATOM 1518 C C . ARG A 1 187 ? 26.385 6.206 -5.644 1.00 77.19 187 ARG A C 1
ATOM 1520 O O . ARG A 1 187 ? 26.731 7.384 -5.754 1.00 77.19 187 ARG A O 1
ATOM 1527 N N . ILE A 1 188 ? 26.110 5.409 -6.671 1.00 82.94 188 ILE A N 1
ATOM 1528 C CA . ILE A 1 188 ? 26.196 5.835 -8.068 1.00 82.94 188 ILE A CA 1
ATOM 1529 C C . ILE A 1 188 ? 24.904 6.568 -8.429 1.00 82.94 188 ILE A C 1
ATOM 1531 O O . ILE A 1 188 ? 24.940 7.563 -9.148 1.00 82.94 188 ILE A O 1
ATOM 1535 N N . VAL A 1 189 ? 23.771 6.116 -7.898 1.00 88.94 189 VAL A N 1
ATOM 1536 C CA . VAL A 1 189 ? 22.450 6.649 -8.212 1.00 88.94 189 VAL A CA 1
ATOM 1537 C C . VAL A 1 189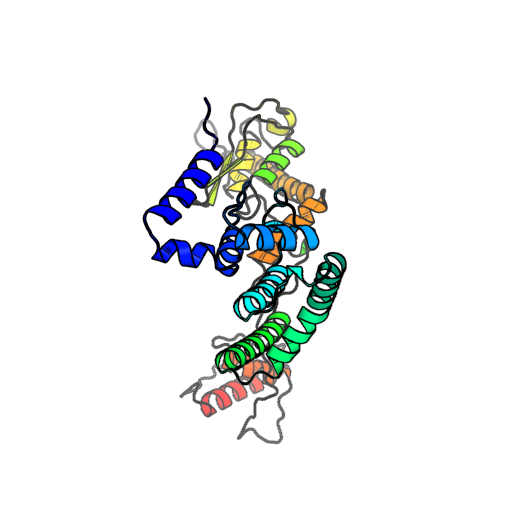 ? 21.937 7.543 -7.092 1.00 88.94 189 VAL A C 1
ATOM 1539 O O . VAL A 1 189 ? 21.918 7.184 -5.915 1.00 88.94 189 VAL A O 1
ATOM 1542 N N . GLN A 1 190 ? 21.474 8.729 -7.475 1.00 89.50 190 GLN A N 1
ATOM 1543 C CA . GLN A 1 190 ? 20.805 9.677 -6.595 1.00 89.50 190 GLN A CA 1
ATOM 1544 C C . GLN A 1 190 ? 19.430 10.003 -7.171 1.00 89.50 190 GLN A C 1
ATOM 1546 O O . GLN A 1 190 ? 19.307 10.393 -8.331 1.00 89.50 190 GLN A O 1
ATOM 1551 N N . TYR A 1 191 ? 18.397 9.858 -6.348 1.00 91.25 191 TYR A N 1
ATOM 1552 C CA . TYR A 1 191 ? 17.041 10.277 -6.683 1.00 91.25 191 TYR A CA 1
ATOM 1553 C C . TYR A 1 191 ? 16.744 11.612 -6.001 1.00 91.25 191 TYR A C 1
ATOM 1555 O O . TYR A 1 191 ? 16.955 11.739 -4.793 1.00 91.25 191 TYR A O 1
ATOM 1563 N N . ALA A 1 192 ? 16.269 12.600 -6.760 1.00 90.75 192 ALA A N 1
ATOM 1564 C CA . ALA A 1 192 ? 15.862 13.905 -6.252 1.00 90.75 192 ALA A CA 1
ATOM 1565 C C . ALA A 1 192 ? 14.329 13.951 -6.087 1.00 90.75 192 ALA A C 1
ATOM 1567 O O . ALA A 1 192 ? 13.621 14.169 -7.072 1.00 90.75 192 ALA A O 1
ATOM 1568 N N . PRO A 1 193 ? 13.774 13.816 -4.862 1.00 86.62 193 PRO A N 1
ATOM 1569 C CA . PRO A 1 193 ? 12.322 13.731 -4.670 1.00 86.62 193 PRO A CA 1
ATOM 1570 C C . PRO A 1 193 ? 11.570 15.003 -5.077 1.00 86.62 193 PRO A C 1
ATOM 1572 O O . PRO A 1 193 ? 10.398 14.934 -5.426 1.00 86.62 193 PRO A O 1
ATOM 1575 N N . ALA A 1 194 ? 12.241 16.160 -5.036 1.00 87.50 194 ALA A N 1
ATOM 1576 C CA . ALA A 1 194 ? 11.647 17.453 -5.372 1.00 87.50 194 ALA A CA 1
ATOM 1577 C C . ALA A 1 194 ? 11.365 17.620 -6.876 1.00 87.50 194 ALA A C 1
ATOM 1579 O O . ALA A 1 194 ? 10.398 18.282 -7.240 1.00 87.50 194 ALA A O 1
ATOM 1580 N N . THR A 1 195 ? 12.200 17.038 -7.742 1.00 86.25 195 THR A N 1
ATOM 1581 C CA . THR A 1 195 ? 12.055 17.127 -9.206 1.00 86.25 195 THR A CA 1
ATOM 1582 C C . THR A 1 195 ? 11.596 15.814 -9.836 1.00 86.25 195 THR A C 1
ATOM 1584 O O . THR A 1 195 ? 11.175 15.810 -10.989 1.00 86.25 195 THR A O 1
ATOM 1587 N N . GLY A 1 196 ? 11.658 14.703 -9.093 1.00 85.62 196 GLY A N 1
ATOM 1588 C CA . GLY A 1 196 ? 11.412 13.361 -9.616 1.00 85.62 196 GLY A CA 1
ATOM 1589 C C . GLY A 1 196 ? 12.509 12.878 -10.568 1.00 85.62 196 GLY A C 1
ATOM 1590 O O . GLY A 1 196 ? 12.279 11.941 -11.328 1.00 85.62 196 GLY A O 1
ATOM 1591 N N . GLU A 1 197 ? 13.677 13.526 -10.561 1.00 89.56 197 GLU A N 1
ATOM 1592 C CA . GLU A 1 197 ? 14.778 13.208 -11.467 1.00 89.56 197 GLU A CA 1
ATOM 1593 C C . GLU A 1 197 ? 15.784 12.250 -10.831 1.00 89.56 197 GLU A C 1
ATOM 1595 O O . GLU A 1 197 ? 16.122 12.331 -9.646 1.00 89.56 197 GLU A O 1
ATOM 1600 N N . TRP A 1 198 ? 16.307 11.368 -11.672 1.00 92.44 198 TRP A N 1
ATOM 1601 C CA . TRP A 1 198 ? 17.391 10.458 -11.352 1.00 92.44 198 TRP A CA 1
ATOM 1602 C C . TRP A 1 198 ? 18.700 11.008 -11.892 1.00 92.44 198 TRP A C 1
ATOM 1604 O O . TRP A 1 198 ? 18.780 11.395 -13.059 1.00 92.44 198 TRP A O 1
ATOM 1614 N N . ARG A 1 199 ? 19.741 10.987 -11.068 1.00 90.88 199 ARG A N 1
ATOM 1615 C CA . ARG A 1 199 ? 21.099 11.335 -11.467 1.00 90.88 199 ARG A CA 1
ATOM 1616 C C . ARG A 1 199 ? 22.015 10.151 -11.231 1.00 90.88 199 ARG A C 1
ATOM 1618 O O . ARG A 1 199 ? 21.986 9.541 -10.165 1.00 90.88 199 ARG A O 1
ATOM 1625 N N . VAL A 1 200 ? 22.835 9.854 -12.229 1.00 89.00 200 VAL A N 1
ATOM 1626 C CA . VAL A 1 200 ? 23.823 8.775 -12.171 1.00 89.00 200 VAL A CA 1
ATOM 1627 C C . VAL A 1 200 ? 25.206 9.415 -12.189 1.00 89.00 200 VAL A C 1
ATOM 1629 O O . VAL A 1 200 ? 25.542 10.154 -13.115 1.00 89.00 200 VAL A O 1
ATOM 1632 N N . GLU A 1 201 ? 26.003 9.179 -11.151 1.00 84.94 201 GLU A N 1
ATOM 1633 C CA . GLU A 1 201 ? 27.393 9.620 -11.091 1.00 84.94 201 GLU A CA 1
ATOM 1634 C C . GLU A 1 201 ? 28.231 8.785 -12.064 1.00 84.94 201 GLU A C 1
ATOM 1636 O O . GLU A 1 201 ? 28.151 7.560 -12.089 1.00 84.94 201 GLU A O 1
ATOM 1641 N N . LYS A 1 202 ? 29.026 9.460 -12.895 1.00 79.19 202 LYS A N 1
ATOM 1642 C CA . LYS A 1 202 ? 29.756 8.837 -14.020 1.00 79.19 202 LYS A CA 1
ATOM 1643 C C . LYS A 1 202 ? 31.259 8.760 -13.767 1.00 79.19 202 LYS A C 1
ATOM 1645 O O . LYS A 1 202 ? 32.021 8.314 -14.626 1.00 79.19 202 LYS A O 1
ATOM 1650 N N . LYS A 1 203 ? 31.703 9.287 -12.625 1.00 69.00 203 LYS A N 1
ATOM 1651 C CA . LYS A 1 203 ? 33.106 9.409 -12.229 1.00 69.00 203 LYS A CA 1
ATOM 1652 C C . LYS A 1 203 ? 33.360 8.581 -10.968 1.00 69.00 203 LYS A C 1
ATOM 1654 O O . LYS A 1 203 ? 32.444 8.269 -10.219 1.00 69.00 203 LYS A O 1
ATOM 1659 N N . ASN A 1 204 ? 34.631 8.258 -10.722 1.00 62.28 204 ASN A N 1
ATOM 1660 C CA . ASN A 1 204 ? 35.107 7.584 -9.503 1.00 62.28 204 ASN A CA 1
ATOM 1661 C C . ASN A 1 204 ? 34.625 6.132 -9.295 1.00 62.28 204 ASN A C 1
ATOM 1663 O O . ASN A 1 204 ? 34.470 5.683 -8.161 1.00 62.28 204 ASN A O 1
ATOM 1667 N N . HIS A 1 205 ? 34.443 5.364 -10.371 1.00 66.75 205 HIS A N 1
ATOM 1668 C CA . HIS A 1 205 ? 34.201 3.921 -10.261 1.00 66.75 205 HIS A CA 1
ATOM 1669 C C . HIS A 1 205 ? 35.505 3.166 -9.955 1.00 66.75 205 HIS A C 1
ATOM 1671 O O . HIS A 1 205 ? 36.535 3.417 -10.580 1.00 66.75 205 HIS A O 1
ATOM 1677 N N . VAL A 1 206 ? 35.452 2.222 -9.011 1.00 61.84 206 VAL A N 1
ATOM 1678 C CA . VAL A 1 206 ? 36.594 1.393 -8.576 1.00 61.84 206 VAL A CA 1
ATOM 1679 C C . VAL A 1 206 ? 36.930 0.339 -9.629 1.00 61.84 206 VAL A C 1
ATOM 1681 O O . VAL A 1 206 ? 38.096 0.084 -9.916 1.00 61.84 206 VAL A O 1
ATOM 1684 N N . SER A 1 207 ? 35.902 -0.262 -10.229 1.00 66.50 207 SER A N 1
ATOM 1685 C CA . SER A 1 207 ? 36.037 -1.229 -11.316 1.00 66.50 207 SER A CA 1
ATOM 1686 C C . SER A 1 207 ? 34.837 -1.132 -12.252 1.00 66.50 207 SER A C 1
ATOM 1688 O O . SER A 1 207 ? 33.712 -0.930 -11.797 1.00 66.50 207 SER A O 1
ATOM 1690 N N . SER A 1 208 ? 35.072 -1.277 -13.558 1.00 74.94 208 SER A N 1
ATOM 1691 C CA . SER A 1 208 ? 34.012 -1.305 -14.572 1.00 74.94 208 SER A CA 1
ATOM 1692 C C . SER A 1 208 ? 34.353 -2.274 -15.703 1.00 74.94 208 SER A C 1
ATOM 1694 O O . SER A 1 208 ? 35.486 -2.306 -16.196 1.00 74.94 208 SER A O 1
ATOM 1696 N N . ASN A 1 209 ? 33.366 -3.057 -16.140 1.00 78.75 209 ASN A N 1
ATOM 1697 C CA . ASN A 1 209 ? 33.504 -3.920 -17.306 1.00 78.75 209 ASN A CA 1
ATOM 1698 C C . ASN A 1 209 ? 33.307 -3.100 -18.592 1.00 78.75 209 ASN A C 1
ATOM 1700 O O . ASN A 1 209 ? 32.185 -2.796 -19.000 1.00 78.75 209 ASN A O 1
ATOM 1704 N N . LYS A 1 210 ? 34.414 -2.744 -19.257 1.00 74.81 210 LYS A N 1
ATOM 1705 C CA . LYS A 1 210 ? 34.400 -1.891 -20.461 1.00 74.81 210 LYS A CA 1
ATOM 1706 C C . LYS A 1 210 ? 33.554 -2.460 -21.607 1.00 74.81 210 LYS A C 1
ATOM 1708 O O . LYS A 1 210 ? 32.963 -1.684 -22.352 1.00 74.81 210 LYS A O 1
ATOM 1713 N N . VAL A 1 211 ? 33.459 -3.786 -21.738 1.00 76.38 211 VAL A N 1
ATOM 1714 C CA . VAL A 1 211 ? 32.658 -4.426 -22.795 1.00 76.38 211 VAL A CA 1
ATOM 1715 C C . VAL A 1 211 ? 31.170 -4.206 -22.534 1.00 76.38 211 VAL A C 1
ATOM 1717 O O . VAL A 1 211 ? 30.450 -3.737 -23.415 1.00 76.38 211 VAL A O 1
ATOM 1720 N N . LYS A 1 212 ? 30.712 -4.448 -21.303 1.00 79.00 212 LYS A N 1
ATOM 1721 C CA . LYS A 1 212 ? 29.310 -4.215 -20.935 1.00 79.00 212 LYS A CA 1
ATOM 1722 C C . LYS A 1 212 ? 28.925 -2.737 -21.038 1.00 79.00 212 LYS A C 1
ATOM 1724 O O . LYS A 1 212 ? 27.841 -2.418 -21.524 1.00 79.00 212 LYS A O 1
ATOM 1729 N N . MET A 1 213 ? 29.850 -1.855 -20.661 1.00 78.25 213 MET A N 1
ATOM 1730 C CA . MET A 1 213 ? 29.644 -0.405 -20.609 1.00 78.25 213 MET A CA 1
ATOM 1731 C C . MET A 1 213 ? 29.620 0.283 -21.979 1.00 78.25 213 MET A C 1
ATOM 1733 O O . MET A 1 213 ? 28.865 1.235 -22.143 1.00 78.25 213 MET A O 1
ATOM 1737 N N . TYR A 1 214 ? 30.412 -0.175 -22.956 1.00 79.50 214 TYR A N 1
ATOM 1738 C CA . TYR A 1 214 ? 30.550 0.496 -24.263 1.00 79.50 214 TYR A CA 1
ATOM 1739 C C . TYR A 1 214 ? 30.107 -0.349 -25.467 1.00 79.50 214 TYR A C 1
ATOM 1741 O O . TYR A 1 214 ? 30.137 0.137 -26.597 1.00 79.50 214 TYR A O 1
ATOM 1749 N N . SER A 1 215 ? 29.703 -1.607 -25.257 1.00 78.31 215 SER A N 1
ATOM 1750 C CA . SER A 1 215 ? 29.276 -2.503 -26.340 1.00 78.31 215 SER A CA 1
ATOM 1751 C C . SER A 1 215 ? 27.963 -3.234 -26.047 1.00 78.31 215 SER A C 1
ATOM 1753 O O . SER A 1 215 ? 27.064 -3.225 -26.889 1.00 78.31 215 SER A O 1
ATOM 1755 N N . THR A 1 216 ? 27.809 -3.853 -24.869 1.00 77.44 216 THR A N 1
ATOM 1756 C CA . THR A 1 216 ? 26.599 -4.644 -24.568 1.00 77.44 216 THR A CA 1
ATOM 1757 C C . THR A 1 216 ? 25.384 -3.762 -24.304 1.00 77.44 216 THR A C 1
ATOM 1759 O O . THR A 1 216 ? 24.360 -3.966 -24.949 1.00 77.44 216 THR A O 1
ATOM 1762 N N . TYR A 1 217 ? 25.515 -2.779 -23.407 1.00 78.69 217 TYR A N 1
ATOM 1763 C CA . TYR A 1 217 ? 24.431 -1.878 -22.984 1.00 78.69 217 TYR A CA 1
ATOM 1764 C C . TYR A 1 217 ? 24.706 -0.400 -23.293 1.00 78.69 217 TYR A C 1
ATOM 1766 O O . TYR A 1 217 ? 23.866 0.462 -23.053 1.00 78.69 217 TYR A O 1
ATOM 1774 N N . GLY A 1 218 ? 25.888 -0.106 -23.827 1.00 80.06 218 GLY A N 1
ATOM 1775 C CA . GLY A 1 218 ? 26.259 1.208 -24.333 1.00 80.06 218 GLY A CA 1
ATOM 1776 C C . GLY A 1 218 ? 26.700 1.133 -25.786 1.00 80.06 218 GLY A C 1
ATOM 1777 O O . GLY A 1 218 ? 26.624 0.092 -26.439 1.00 80.06 218 GLY A O 1
ATOM 1778 N N . THR A 1 219 ? 27.180 2.262 -26.284 1.00 81.94 219 THR A N 1
ATOM 1779 C CA . THR A 1 219 ? 27.736 2.412 -27.629 1.00 81.94 219 THR A CA 1
ATOM 1780 C C . THR A 1 219 ? 29.112 3.063 -27.538 1.00 81.94 219 THR A C 1
ATOM 1782 O O . THR A 1 219 ? 29.490 3.578 -26.486 1.00 81.94 219 THR A O 1
ATOM 1785 N N . GLN A 1 220 ? 29.862 3.103 -28.643 1.00 75.06 220 GLN A N 1
ATOM 1786 C CA . GLN A 1 220 ? 31.165 3.783 -28.669 1.00 75.06 220 GLN A CA 1
ATOM 1787 C C . GLN A 1 220 ? 31.066 5.268 -28.272 1.00 75.06 220 GLN A C 1
ATOM 1789 O O . GLN A 1 220 ? 31.995 5.801 -27.673 1.00 75.06 220 GLN A O 1
ATOM 1794 N N . ASN A 1 221 ? 29.921 5.907 -28.542 1.00 73.50 221 ASN A N 1
ATOM 1795 C CA . ASN A 1 221 ? 29.701 7.337 -28.316 1.00 73.50 221 ASN A CA 1
ATOM 1796 C C . ASN A 1 221 ? 28.885 7.639 -27.047 1.00 73.50 221 ASN A C 1
ATOM 1798 O O . ASN A 1 221 ? 28.682 8.803 -26.709 1.00 73.50 221 ASN A O 1
ATOM 1802 N N . THR A 1 222 ? 28.342 6.627 -26.365 1.00 79.50 222 THR A N 1
ATOM 1803 C CA . THR A 1 222 ? 27.431 6.815 -25.223 1.00 79.50 222 THR A CA 1
ATOM 1804 C C . THR A 1 222 ? 27.603 5.670 -24.237 1.00 79.50 222 THR A C 1
ATOM 1806 O O . THR A 1 222 ? 27.374 4.514 -24.593 1.00 79.50 222 THR A O 1
ATOM 1809 N N . SER A 1 223 ? 27.989 5.982 -22.999 1.00 86.12 223 SER A N 1
ATOM 1810 C CA . SER A 1 223 ? 28.204 4.973 -21.959 1.00 86.12 223 SER A CA 1
ATOM 1811 C C . SER A 1 223 ? 26.882 4.339 -21.530 1.00 86.12 223 SER A C 1
ATOM 1813 O O . SER A 1 223 ? 25.848 5.005 -21.512 1.00 86.12 223 SER A O 1
ATOM 1815 N N . ALA A 1 224 ? 26.904 3.077 -21.099 1.00 86.69 224 ALA A N 1
ATOM 1816 C CA . ALA A 1 224 ? 25.736 2.423 -20.508 1.00 86.69 224 ALA A CA 1
ATOM 1817 C C . ALA A 1 224 ? 25.152 3.210 -19.317 1.00 86.69 224 ALA A C 1
ATOM 1819 O O . ALA A 1 224 ? 23.944 3.178 -19.116 1.00 86.69 224 ALA A O 1
ATOM 1820 N N . LEU A 1 225 ? 25.969 3.968 -18.568 1.00 87.94 225 LEU A N 1
ATOM 1821 C CA . LEU A 1 225 ? 25.478 4.849 -17.495 1.00 87.94 225 LEU A CA 1
ATOM 1822 C C . LEU A 1 225 ? 24.704 6.062 -18.027 1.00 87.94 225 LEU A C 1
ATOM 1824 O O . LEU A 1 225 ? 23.745 6.490 -17.392 1.00 87.94 225 LEU A O 1
ATOM 1828 N N . ASP A 1 226 ? 25.077 6.594 -19.196 1.00 88.69 226 ASP A N 1
ATOM 1829 C CA . ASP A 1 226 ? 24.323 7.667 -19.857 1.00 88.69 226 ASP A CA 1
ATOM 1830 C C . ASP A 1 226 ? 22.978 7.142 -20.370 1.00 88.69 226 ASP A C 1
ATOM 1832 O O . ASP A 1 226 ? 21.945 7.794 -20.207 1.00 88.69 226 ASP A O 1
ATOM 1836 N N . VAL A 1 227 ? 22.985 5.937 -20.954 1.00 89.88 227 VAL A N 1
ATOM 1837 C CA . VAL A 1 227 ? 21.762 5.249 -21.393 1.00 89.88 227 VAL A CA 1
ATOM 1838 C C . VAL A 1 227 ? 20.867 4.934 -20.195 1.00 89.88 227 VAL A C 1
ATOM 1840 O O . VAL A 1 227 ? 19.661 5.161 -20.265 1.00 89.88 227 VAL A O 1
ATOM 1843 N N . LEU A 1 228 ? 21.445 4.483 -19.079 1.00 91.56 228 LEU A N 1
ATOM 1844 C CA . LEU A 1 228 ? 20.727 4.201 -17.840 1.00 91.56 228 LEU A CA 1
ATOM 1845 C C . LEU A 1 228 ? 20.110 5.463 -17.232 1.00 91.56 228 LEU A C 1
ATOM 1847 O O . LEU A 1 228 ? 18.932 5.449 -16.892 1.00 91.56 228 LEU A O 1
ATOM 1851 N N . GLU A 1 229 ? 20.858 6.562 -17.125 1.00 92.00 229 GLU A N 1
ATOM 1852 C CA . GLU A 1 229 ? 20.333 7.838 -16.624 1.00 92.00 229 GLU A CA 1
ATOM 1853 C C . GLU A 1 229 ? 19.171 8.343 -17.490 1.00 92.00 229 GLU A C 1
ATOM 1855 O O . GLU A 1 229 ? 18.138 8.778 -16.973 1.00 92.00 229 GLU A O 1
ATOM 1860 N N . ALA A 1 230 ? 19.294 8.238 -18.816 1.00 91.62 230 ALA A N 1
ATOM 1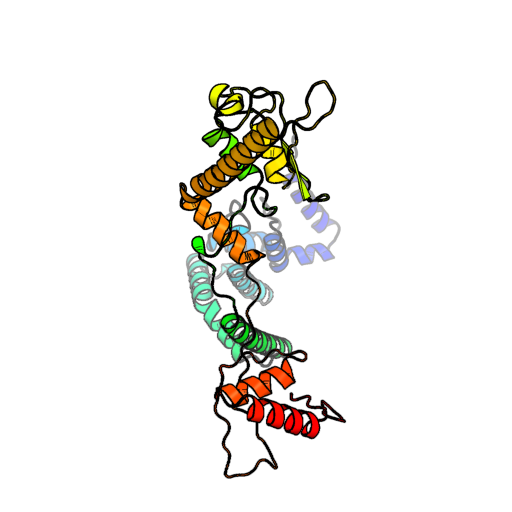861 C CA . ALA A 1 230 ? 18.198 8.557 -19.722 1.00 91.62 230 ALA A CA 1
ATOM 1862 C C . ALA A 1 230 ? 17.007 7.601 -19.538 1.00 91.62 230 ALA A C 1
ATOM 1864 O O . ALA A 1 230 ? 15.858 8.045 -19.582 1.00 91.62 230 ALA A O 1
ATOM 1865 N N . ALA A 1 231 ? 17.261 6.315 -19.279 1.00 91.75 231 ALA A N 1
ATOM 1866 C CA . ALA A 1 231 ? 16.226 5.316 -19.034 1.00 91.75 231 ALA A CA 1
ATOM 1867 C C . ALA A 1 231 ? 15.449 5.545 -17.749 1.00 91.75 231 ALA A C 1
ATOM 1869 O O . ALA A 1 231 ? 14.218 5.511 -17.792 1.00 91.75 231 ALA A O 1
ATOM 1870 N N . LEU A 1 232 ? 16.146 5.867 -16.662 1.00 92.31 232 LEU A N 1
ATOM 1871 C CA . LEU A 1 232 ? 15.542 6.216 -15.383 1.00 92.31 232 LEU A CA 1
ATOM 1872 C C . LEU A 1 232 ? 14.640 7.457 -15.487 1.00 92.31 232 LEU A C 1
ATOM 1874 O O . LEU A 1 232 ? 13.613 7.526 -14.824 1.00 92.31 232 LEU A O 1
ATOM 1878 N N . ASN A 1 233 ? 14.985 8.410 -16.358 1.00 92.88 233 ASN A N 1
ATOM 1879 C CA . ASN A 1 233 ? 14.223 9.646 -16.568 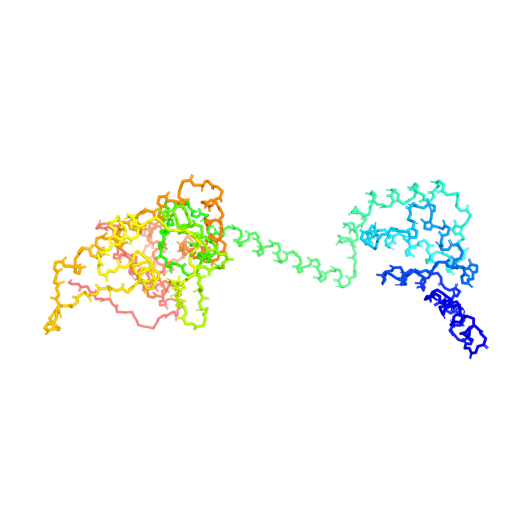1.00 92.88 233 ASN A CA 1
ATOM 1880 C C . ASN A 1 233 ? 13.253 9.600 -17.764 1.00 92.88 233 ASN A C 1
ATOM 1882 O O . ASN A 1 233 ? 12.719 10.638 -18.156 1.00 92.88 233 ASN A O 1
ATOM 1886 N N . HIS A 1 234 ? 13.054 8.437 -18.395 1.00 89.88 234 HIS A N 1
ATOM 1887 C CA . HIS A 1 234 ? 12.231 8.277 -19.605 1.00 89.88 234 HIS A CA 1
ATOM 1888 C C . HIS A 1 234 ? 12.600 9.230 -20.769 1.00 89.88 234 HIS A C 1
ATOM 1890 O O . HIS A 1 234 ? 11.747 9.607 -21.576 1.00 89.88 234 HIS A O 1
ATOM 1896 N N . ARG A 1 235 ? 13.878 9.614 -20.888 1.00 90.31 235 ARG A N 1
ATOM 1897 C CA . ARG A 1 235 ? 14.395 10.503 -21.944 1.00 90.31 235 ARG A CA 1
ATOM 1898 C C . ARG A 1 235 ? 14.916 9.699 -23.133 1.00 90.31 235 ARG A C 1
ATOM 1900 O O . ARG A 1 235 ? 15.558 8.670 -22.965 1.00 90.31 235 ARG A O 1
ATOM 1907 N N . GLN A 1 236 ? 14.684 10.199 -24.346 1.00 86.44 236 GLN A N 1
ATOM 1908 C CA . GLN A 1 236 ? 15.289 9.641 -25.560 1.00 86.44 236 GLN A CA 1
ATOM 1909 C C . GLN A 1 236 ? 16.671 10.254 -25.799 1.00 86.44 236 GLN A C 1
ATOM 1911 O O . GLN A 1 236 ? 16.826 11.475 -25.744 1.00 86.44 236 GLN A O 1
ATOM 1916 N N . ILE A 1 237 ? 17.655 9.421 -26.138 1.00 85.88 237 ILE A N 1
ATOM 1917 C CA . ILE A 1 237 ? 18.981 9.874 -26.570 1.00 85.88 237 ILE A CA 1
ATOM 1918 C C . ILE A 1 237 ? 18.989 9.969 -28.097 1.00 85.88 237 ILE A C 1
ATOM 1920 O O . ILE A 1 237 ? 18.648 9.011 -28.787 1.00 85.88 237 ILE A O 1
ATOM 1924 N N . ARG A 1 238 ? 19.381 11.130 -28.633 1.00 85.44 238 ARG A N 1
ATOM 1925 C CA . ARG A 1 238 ? 19.569 11.347 -30.075 1.00 85.44 238 ARG A CA 1
ATOM 1926 C C . ARG A 1 238 ? 21.025 11.699 -30.339 1.00 85.44 238 ARG A C 1
ATOM 1928 O O . ARG A 1 238 ? 21.493 12.734 -29.869 1.00 85.44 238 ARG A O 1
ATOM 1935 N N . ILE A 1 239 ? 21.718 10.853 -31.094 1.00 83.69 239 ILE A N 1
ATOM 1936 C CA . ILE A 1 239 ? 23.104 11.085 -31.506 1.00 83.69 239 ILE A CA 1
ATOM 1937 C C . ILE A 1 239 ? 23.100 12.023 -32.715 1.00 83.69 239 ILE A C 1
ATOM 1939 O O . ILE A 1 239 ? 22.301 11.854 -33.637 1.00 83.69 239 ILE A O 1
ATOM 1943 N N . ARG A 1 240 ? 23.980 13.026 -32.700 1.00 83.62 240 ARG A N 1
ATOM 1944 C CA . ARG A 1 240 ? 24.185 13.960 -33.812 1.00 83.62 240 ARG A CA 1
ATOM 1945 C C . ARG A 1 240 ? 25.573 13.755 -34.411 1.00 83.62 240 ARG A C 1
ATOM 1947 O O . ARG A 1 240 ? 26.514 13.507 -33.663 1.00 83.62 240 ARG A O 1
ATOM 1954 N N . ASP A 1 241 ? 25.668 13.865 -35.729 1.00 78.81 241 ASP A N 1
ATOM 1955 C CA . ASP A 1 241 ? 26.932 13.836 -36.469 1.00 78.81 241 ASP A CA 1
ATOM 1956 C C . ASP A 1 241 ? 27.662 15.188 -36.373 1.00 78.81 241 ASP A C 1
ATOM 1958 O O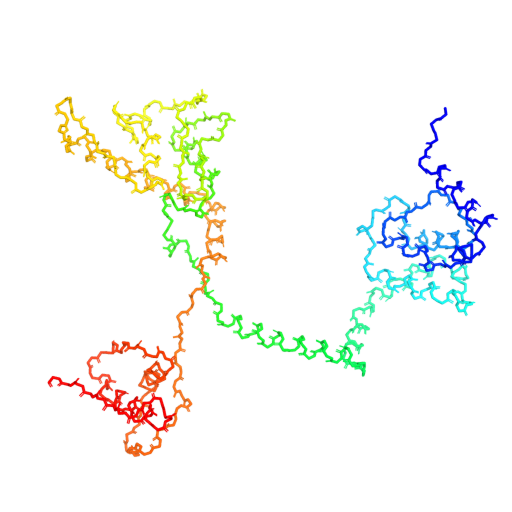 . ASP A 1 241 ? 27.101 16.177 -35.892 1.00 78.81 241 ASP A O 1
ATOM 1962 N N . GLU A 1 242 ? 28.903 15.250 -36.867 1.00 77.69 242 GLU A N 1
ATOM 1963 C CA . GLU A 1 242 ? 29.759 16.453 -36.847 1.00 77.69 242 GLU A CA 1
ATOM 1964 C C . GLU A 1 242 ? 29.117 17.670 -37.551 1.00 77.69 242 GLU A C 1
ATOM 1966 O O . GLU A 1 242 ? 29.391 18.814 -37.198 1.00 77.69 242 GLU A O 1
ATOM 1971 N N . GLU A 1 243 ? 28.181 17.436 -38.478 1.00 74.44 243 GLU A N 1
ATOM 1972 C CA . GLU A 1 243 ? 27.392 18.466 -39.177 1.00 74.44 243 GLU A CA 1
ATOM 1973 C C . GLU A 1 243 ? 26.133 18.924 -38.405 1.00 74.44 243 GLU A C 1
ATOM 1975 O O . GLU A 1 243 ? 25.314 19.686 -38.921 1.00 74.44 243 GLU A O 1
ATOM 1980 N N . GLY A 1 244 ? 25.909 18.424 -37.186 1.00 75.56 244 GLY A N 1
ATOM 1981 C CA . GLY A 1 244 ? 24.742 18.744 -36.354 1.00 75.56 244 GLY A CA 1
ATOM 1982 C C . GLY A 1 244 ? 23.437 18.046 -36.764 1.00 75.56 244 GLY A C 1
ATOM 1983 O O . GLY A 1 244 ? 22.406 18.243 -36.111 1.00 75.56 244 GLY A O 1
ATOM 1984 N N . ARG A 1 245 ? 23.464 17.206 -37.807 1.00 82.50 245 ARG A N 1
ATOM 1985 C CA . ARG A 1 245 ? 22.334 16.368 -38.244 1.00 82.50 245 ARG A CA 1
ATOM 1986 C C . ARG A 1 245 ? 22.167 15.159 -37.324 1.00 82.50 245 ARG A C 1
ATOM 1988 O O . ARG A 1 245 ? 23.141 14.640 -36.791 1.00 82.50 245 ARG A O 1
ATOM 1995 N N . VAL A 1 246 ? 20.926 14.716 -37.113 1.00 83.12 246 VAL A N 1
ATOM 1996 C CA . VAL A 1 246 ? 20.638 13.538 -36.279 1.00 83.12 246 VAL A CA 1
ATOM 1997 C C . VAL A 1 246 ? 21.022 12.274 -37.038 1.00 83.12 246 VAL A C 1
ATOM 1999 O O . VAL A 1 246 ? 20.503 12.019 -38.122 1.00 83.12 246 VAL A O 1
ATOM 2002 N N . ASN A 1 247 ? 21.884 11.463 -36.436 1.00 85.62 247 ASN A N 1
ATOM 2003 C CA . ASN A 1 247 ? 22.236 10.157 -36.958 1.00 85.62 247 ASN A CA 1
ATOM 2004 C C . ASN A 1 247 ? 21.165 9.147 -36.537 1.00 85.62 247 ASN A C 1
ATOM 2006 O O . ASN A 1 247 ? 21.140 8.672 -35.395 1.00 85.62 247 ASN A O 1
ATOM 2010 N N . GLU A 1 248 ? 20.248 8.842 -37.453 1.00 86.00 248 GLU A N 1
ATOM 2011 C CA . GLU A 1 248 ? 19.115 7.950 -37.189 1.00 86.00 248 GLU A CA 1
ATOM 2012 C C . GLU A 1 248 ? 19.566 6.535 -36.819 1.00 86.00 248 GLU A C 1
ATOM 2014 O O . GLU A 1 248 ? 19.024 5.943 -35.888 1.00 86.00 248 GLU A O 1
ATOM 2019 N N . LYS A 1 249 ? 20.607 6.009 -37.479 1.00 86.00 249 LYS A N 1
ATOM 2020 C CA . LYS A 1 249 ? 21.118 4.654 -37.221 1.00 86.00 249 LYS A CA 1
ATOM 2021 C C . LYS A 1 249 ? 21.734 4.540 -35.830 1.00 86.00 249 LYS A C 1
ATOM 2023 O O . LYS A 1 249 ? 21.431 3.600 -35.100 1.00 86.00 249 LYS A O 1
ATOM 2028 N N . ALA A 1 250 ? 22.572 5.505 -35.451 1.00 83.75 250 ALA A N 1
ATOM 2029 C CA . ALA A 1 250 ? 23.200 5.522 -34.134 1.00 83.75 250 ALA A CA 1
ATOM 2030 C C . ALA A 1 250 ? 22.162 5.746 -33.020 1.00 83.75 250 ALA A C 1
ATOM 2032 O O . ALA A 1 250 ? 22.199 5.070 -31.994 1.00 83.75 250 ALA A O 1
ATOM 2033 N N . SER A 1 251 ? 21.190 6.637 -33.245 1.00 87.12 251 SER A N 1
ATOM 2034 C CA . SER A 1 251 ? 20.099 6.888 -32.293 1.00 87.12 251 SER A CA 1
ATOM 2035 C C . SER A 1 251 ? 19.196 5.663 -32.111 1.00 87.12 251 SER A C 1
ATOM 2037 O O . SER A 1 251 ? 18.814 5.348 -30.985 1.00 87.12 251 SER A O 1
ATOM 2039 N N . LEU A 1 252 ? 18.897 4.935 -33.193 1.00 89.25 252 LEU A N 1
ATOM 2040 C CA . LEU A 1 252 ? 18.135 3.686 -33.136 1.00 89.25 252 LEU A CA 1
ATOM 2041 C C . LEU A 1 252 ? 18.878 2.611 -32.334 1.00 89.25 252 LEU A C 1
ATOM 2043 O O . LEU A 1 252 ? 18.267 1.921 -31.523 1.00 89.25 252 LEU A O 1
ATOM 2047 N N . LEU A 1 253 ? 20.196 2.498 -32.516 1.00 89.00 253 LEU A N 1
ATOM 2048 C CA . LEU A 1 253 ? 21.012 1.540 -31.773 1.00 89.00 253 LEU A CA 1
ATOM 2049 C C . LEU A 1 253 ? 21.019 1.854 -30.269 1.00 89.00 253 LEU A C 1
ATOM 2051 O O . LEU A 1 253 ? 20.868 0.943 -29.461 1.00 89.00 253 LEU A O 1
ATOM 2055 N N . VAL A 1 254 ? 21.117 3.129 -29.873 1.00 88.62 254 VAL A N 1
ATOM 2056 C CA . VAL A 1 254 ? 20.997 3.521 -28.455 1.00 88.62 254 VAL A CA 1
ATOM 2057 C C . VAL A 1 254 ? 19.608 3.208 -27.899 1.00 88.62 254 VAL A C 1
ATOM 2059 O O . VAL A 1 254 ? 19.508 2.723 -26.775 1.00 88.62 254 VAL A O 1
ATOM 2062 N N . ALA A 1 255 ? 18.545 3.441 -28.673 1.00 89.12 255 ALA A N 1
ATOM 2063 C CA . ALA A 1 255 ? 17.188 3.086 -28.261 1.00 89.12 255 ALA A CA 1
ATOM 2064 C C . ALA A 1 255 ? 17.045 1.572 -28.022 1.00 89.12 255 ALA A C 1
ATOM 2066 O O . ALA A 1 255 ? 16.511 1.172 -26.994 1.00 89.12 255 ALA A O 1
ATOM 2067 N N . GLN A 1 256 ? 17.619 0.739 -28.897 1.00 92.06 256 GLN A N 1
ATOM 2068 C CA . GLN A 1 256 ? 17.669 -0.712 -28.685 1.00 92.06 256 GLN A CA 1
ATOM 2069 C C . GLN A 1 256 ? 18.426 -1.077 -27.401 1.00 92.06 256 GLN A C 1
ATOM 2071 O O . GLN A 1 256 ? 17.932 -1.869 -26.610 1.00 92.06 256 GLN A O 1
ATOM 2076 N N . LYS A 1 257 ? 19.581 -0.451 -27.131 1.00 90.25 257 LYS A N 1
ATOM 2077 C CA . LYS A 1 257 ? 20.339 -0.692 -25.886 1.00 90.25 257 LYS A CA 1
ATOM 2078 C C . LYS A 1 257 ? 19.593 -0.269 -24.626 1.00 90.25 257 LYS A C 1
ATOM 2080 O O . LYS A 1 257 ? 19.734 -0.893 -23.577 1.00 90.25 257 LYS A O 1
ATOM 2085 N N . MET A 1 258 ? 18.798 0.786 -24.728 1.00 91.69 258 MET A N 1
ATOM 2086 C CA . MET A 1 258 ? 17.926 1.249 -23.659 1.00 91.69 258 MET A CA 1
ATOM 2087 C C . MET A 1 258 ? 16.815 0.234 -23.358 1.00 91.69 258 MET A C 1
ATOM 2089 O O . MET A 1 258 ? 16.511 -0.000 -22.189 1.00 91.69 258 MET A O 1
ATOM 2093 N N . ASP A 1 259 ? 16.236 -0.381 -24.389 1.00 92.00 259 ASP A N 1
ATOM 2094 C CA . ASP A 1 259 ? 15.242 -1.448 -24.236 1.00 92.00 259 ASP A CA 1
ATOM 2095 C C . ASP A 1 259 ? 15.877 -2.732 -23.681 1.00 92.00 259 ASP A C 1
ATOM 2097 O O . ASP A 1 259 ? 15.356 -3.287 -22.715 1.00 92.00 259 ASP A O 1
ATOM 2101 N N . ASP A 1 260 ? 17.069 -3.112 -24.159 1.00 92.50 260 ASP A N 1
ATOM 2102 C CA . ASP A 1 260 ? 17.854 -4.223 -23.598 1.00 92.50 260 ASP A CA 1
ATOM 2103 C C . ASP A 1 260 ? 18.103 -4.031 -22.086 1.00 92.50 260 ASP A C 1
ATOM 2105 O O . ASP A 1 260 ? 17.998 -4.977 -21.303 1.00 92.50 260 ASP A O 1
ATOM 2109 N N . LEU A 1 261 ? 18.410 -2.799 -21.652 1.00 91.69 261 LEU A N 1
ATOM 2110 C CA . LEU A 1 261 ? 18.592 -2.455 -20.236 1.00 91.69 261 LEU A CA 1
ATOM 2111 C C . LEU A 1 261 ? 17.296 -2.563 -19.425 1.00 91.69 261 LEU A C 1
ATOM 2113 O O . LEU A 1 261 ? 17.332 -3.023 -18.283 1.00 91.69 261 LEU A O 1
ATOM 2117 N N . ARG A 1 262 ? 16.157 -2.147 -19.989 1.00 93.00 262 ARG A N 1
ATOM 2118 C CA . ARG A 1 262 ? 14.846 -2.278 -19.331 1.00 93.00 262 ARG A CA 1
ATOM 2119 C C . ARG A 1 262 ? 14.484 -3.744 -19.134 1.00 93.00 262 ARG A C 1
ATOM 2121 O O . ARG A 1 262 ? 14.086 -4.124 -18.036 1.00 93.00 262 ARG A O 1
ATOM 2128 N N . ASP A 1 263 ? 14.686 -4.564 -20.157 1.00 92.62 263 ASP A N 1
ATOM 2129 C CA . ASP A 1 263 ? 14.419 -5.999 -20.094 1.00 92.62 263 ASP A CA 1
ATOM 2130 C C . ASP A 1 263 ? 15.361 -6.707 -19.115 1.00 92.62 263 ASP A C 1
ATOM 2132 O O . ASP A 1 263 ? 14.933 -7.577 -18.350 1.00 92.62 263 ASP A O 1
ATOM 2136 N N . ALA A 1 264 ? 16.640 -6.320 -19.098 1.00 93.12 264 ALA A N 1
ATOM 2137 C CA . ALA A 1 264 ? 17.609 -6.819 -18.128 1.00 93.12 264 ALA A CA 1
ATOM 2138 C C . ALA A 1 264 ? 17.213 -6.452 -16.692 1.00 93.12 264 ALA A C 1
ATOM 2140 O O . ALA A 1 264 ? 17.302 -7.301 -15.809 1.00 93.12 264 ALA A O 1
ATOM 2141 N N . PHE A 1 265 ? 16.723 -5.229 -16.463 1.00 93.69 265 PHE A N 1
ATOM 2142 C CA . PHE A 1 265 ? 16.246 -4.797 -15.150 1.00 93.69 265 PHE A CA 1
ATOM 2143 C C . PHE A 1 265 ? 15.066 -5.636 -14.668 1.00 93.69 265 PHE A C 1
ATOM 2145 O O . PHE A 1 265 ? 15.087 -6.133 -13.545 1.00 93.69 265 PHE A O 1
ATOM 2152 N N . VAL A 1 266 ? 14.067 -5.853 -15.529 1.00 92.25 266 VAL A N 1
ATOM 2153 C CA . VAL A 1 266 ? 12.923 -6.710 -15.199 1.00 92.25 266 VAL A CA 1
ATOM 2154 C C . VAL A 1 266 ? 13.418 -8.109 -14.830 1.00 92.25 266 VAL A C 1
ATOM 2156 O O . VAL A 1 266 ? 13.141 -8.581 -13.731 1.00 92.25 266 VAL A O 1
ATOM 2159 N N . LYS A 1 267 ? 14.235 -8.746 -15.676 1.00 93.00 267 LYS A N 1
ATOM 2160 C CA . LYS A 1 267 ? 14.793 -10.082 -15.395 1.00 93.00 267 LYS A CA 1
ATOM 2161 C C . LYS A 1 267 ? 15.564 -10.133 -14.074 1.00 93.00 267 LYS A C 1
ATOM 2163 O O . LYS A 1 267 ? 15.388 -11.075 -13.311 1.00 93.00 267 LYS A O 1
ATOM 2168 N N . TRP A 1 268 ? 16.373 -9.116 -13.791 1.00 94.62 268 TRP A N 1
ATOM 2169 C CA . TRP A 1 268 ? 17.146 -9.010 -12.556 1.00 94.62 268 TRP A CA 1
ATOM 2170 C C . TRP A 1 268 ? 16.258 -8.867 -11.311 1.00 94.62 268 TRP A C 1
ATOM 2172 O O . TRP A 1 268 ? 16.559 -9.456 -10.273 1.00 94.62 268 TRP A O 1
ATOM 2182 N N . VAL A 1 269 ? 15.133 -8.148 -11.401 1.00 92.19 269 VAL A N 1
ATOM 2183 C CA . VAL A 1 269 ? 14.148 -8.079 -10.308 1.00 92.19 269 VAL A CA 1
ATOM 2184 C C . VAL A 1 269 ? 13.534 -9.454 -10.033 1.00 92.19 269 VAL A C 1
ATOM 2186 O O . VAL A 1 269 ? 13.415 -9.835 -8.874 1.00 92.19 269 VAL A O 1
ATOM 2189 N N . TYR A 1 270 ? 13.181 -10.204 -11.080 1.00 90.38 270 TYR A N 1
ATOM 2190 C CA . TYR A 1 270 ? 12.550 -11.526 -10.959 1.00 90.38 270 TYR A CA 1
ATOM 2191 C C . TYR A 1 270 ? 13.517 -12.665 -10.606 1.00 90.38 270 TYR A C 1
ATOM 2193 O O . TYR A 1 270 ? 13.067 -13.740 -10.221 1.00 90.38 270 TYR A O 1
ATOM 2201 N N . GLN A 1 271 ? 14.827 -12.451 -10.734 1.00 93.25 271 GLN A N 1
ATOM 2202 C CA . GLN A 1 271 ? 15.841 -13.449 -10.395 1.00 93.25 271 GLN A CA 1
ATOM 2203 C C . GLN A 1 271 ? 15.979 -13.670 -8.878 1.00 93.25 271 GLN A C 1
ATOM 2205 O O . GLN A 1 271 ? 16.393 -14.748 -8.456 1.00 93.25 271 GLN A O 1
ATOM 2210 N N . ASP A 1 272 ? 15.636 -12.663 -8.072 1.00 93.44 272 ASP A N 1
ATOM 2211 C CA . ASP A 1 272 ? 15.711 -12.686 -6.611 1.00 93.44 272 ASP A CA 1
ATOM 2212 C C . ASP A 1 272 ? 14.291 -12.657 -6.016 1.00 93.44 272 ASP A C 1
ATOM 2214 O O . ASP A 1 272 ? 13.565 -11.664 -6.124 1.00 93.44 272 ASP A O 1
ATOM 2218 N N . GLU A 1 273 ? 13.892 -13.768 -5.392 1.00 92.31 273 GLU A N 1
ATOM 2219 C CA . GLU A 1 273 ? 12.569 -13.931 -4.781 1.00 92.31 273 GLU A CA 1
ATOM 2220 C C . GLU A 1 273 ? 12.320 -12.940 -3.634 1.00 92.31 273 GLU A C 1
ATOM 2222 O O . GLU A 1 273 ? 11.233 -12.360 -3.555 1.00 92.31 273 GLU A O 1
ATOM 2227 N N . ASP A 1 274 ? 13.319 -12.673 -2.790 1.00 93.75 274 ASP A N 1
ATOM 2228 C CA . ASP A 1 274 ? 13.183 -11.762 -1.650 1.00 93.75 274 ASP A CA 1
ATOM 2229 C C . ASP A 1 274 ? 12.999 -10.319 -2.133 1.00 93.75 274 ASP A C 1
ATOM 2231 O O . ASP A 1 274 ? 12.129 -9.581 -1.648 1.00 93.75 274 ASP A O 1
ATOM 2235 N N . ARG A 1 275 ? 13.769 -9.919 -3.154 1.00 93.19 275 ARG A N 1
ATOM 2236 C CA . ARG A 1 275 ? 13.619 -8.615 -3.814 1.00 93.19 275 ARG A CA 1
ATOM 2237 C C . ARG A 1 275 ? 12.238 -8.471 -4.446 1.00 93.19 275 ARG A C 1
ATOM 2239 O O . ARG A 1 275 ? 11.573 -7.456 -4.222 1.00 93.19 275 ARG A O 1
ATOM 2246 N N . LYS A 1 276 ? 11.793 -9.481 -5.199 1.00 92.50 276 LYS A N 1
ATOM 2247 C CA . LYS A 1 276 ? 10.467 -9.508 -5.829 1.00 92.50 276 LYS A CA 1
ATOM 2248 C C . LYS A 1 276 ? 9.366 -9.342 -4.781 1.00 92.50 276 LYS A C 1
ATOM 2250 O O . LYS A 1 276 ? 8.540 -8.436 -4.903 1.00 92.50 276 LYS A O 1
ATOM 2255 N N . HIS A 1 277 ? 9.380 -10.148 -3.720 1.00 93.00 277 HIS A N 1
ATOM 2256 C CA . HIS A 1 277 ? 8.388 -10.076 -2.646 1.00 93.00 277 HIS A CA 1
ATOM 2257 C C . HIS A 1 277 ? 8.378 -8.715 -1.942 1.00 93.00 277 HIS A C 1
ATOM 2259 O O . HIS A 1 277 ? 7.304 -8.154 -1.704 1.00 93.00 277 HIS A O 1
ATOM 2265 N N . ARG A 1 278 ? 9.554 -8.141 -1.657 1.00 94.62 278 ARG A N 1
ATOM 2266 C CA . ARG A 1 278 ? 9.664 -6.814 -1.037 1.00 94.62 278 ARG A CA 1
ATOM 2267 C C . ARG A 1 278 ? 9.062 -5.717 -1.914 1.00 94.62 278 ARG A C 1
ATOM 2269 O O . ARG A 1 278 ? 8.290 -4.902 -1.407 1.00 94.62 278 ARG A O 1
ATOM 2276 N N . LEU A 1 279 ? 9.386 -5.692 -3.209 1.00 93.25 279 LEU A N 1
ATOM 2277 C CA . LEU A 1 279 ? 8.882 -4.676 -4.141 1.00 93.25 279 LEU A CA 1
ATOM 2278 C C . LEU A 1 279 ? 7.369 -4.807 -4.368 1.00 93.25 279 LEU A C 1
ATOM 2280 O O . LEU A 1 279 ? 6.664 -3.800 -4.337 1.00 93.25 279 LEU A O 1
ATOM 2284 N N . VAL A 1 280 ? 6.852 -6.031 -4.512 1.00 93.31 280 VAL A N 1
ATOM 2285 C CA . VAL A 1 280 ? 5.407 -6.300 -4.651 1.00 93.31 280 VAL A CA 1
ATOM 2286 C C . VAL A 1 280 ? 4.639 -5.890 -3.394 1.00 93.31 280 VAL A C 1
ATOM 2288 O O . VAL A 1 280 ? 3.595 -5.244 -3.485 1.00 93.31 280 VAL A O 1
ATOM 2291 N N . SER A 1 281 ? 5.160 -6.215 -2.209 1.00 93.50 281 SER A N 1
ATOM 2292 C CA . SER A 1 281 ? 4.555 -5.815 -0.933 1.00 93.50 281 SER A CA 1
ATOM 2293 C C . SER A 1 281 ? 4.548 -4.293 -0.767 1.00 93.50 281 SER A C 1
ATOM 2295 O O . SER A 1 281 ? 3.524 -3.700 -0.418 1.00 93.50 281 SER A O 1
ATOM 2297 N N . TYR A 1 282 ? 5.664 -3.635 -1.098 1.00 93.62 282 TYR A N 1
ATOM 2298 C CA . TYR A 1 282 ? 5.746 -2.178 -1.090 1.00 93.62 282 TYR A CA 1
ATOM 2299 C C . TYR A 1 282 ? 4.725 -1.555 -2.047 1.00 93.62 282 TYR A C 1
ATOM 2301 O O . TYR A 1 282 ? 4.016 -0.624 -1.658 1.00 93.62 282 TYR A O 1
ATOM 2309 N N . TYR A 1 283 ? 4.606 -2.095 -3.264 1.00 93.44 283 TYR A N 1
ATOM 2310 C CA . TYR A 1 283 ? 3.654 -1.611 -4.254 1.00 93.44 283 TYR A CA 1
ATOM 2311 C C . TYR A 1 283 ? 2.209 -1.739 -3.760 1.00 93.44 283 TYR A C 1
ATOM 2313 O O . TYR A 1 283 ? 1.465 -0.758 -3.767 1.00 93.44 283 TYR A O 1
ATOM 2321 N N . ASN A 1 284 ? 1.828 -2.915 -3.255 1.00 92.81 284 ASN A N 1
ATOM 2322 C CA . ASN A 1 284 ? 0.483 -3.152 -2.733 1.00 92.81 284 ASN A CA 1
ATOM 2323 C C . ASN A 1 284 ? 0.143 -2.236 -1.555 1.00 92.81 284 ASN A C 1
ATOM 2325 O O . ASN A 1 284 ? -0.960 -1.708 -1.469 1.00 92.81 284 ASN A O 1
ATOM 2329 N N . ARG A 1 285 ? 1.111 -1.966 -0.679 1.00 91.88 285 ARG A N 1
ATOM 2330 C CA . ARG A 1 285 ? 0.891 -1.104 0.482 1.00 91.88 285 ARG A CA 1
ATOM 2331 C C . ARG A 1 285 ? 0.673 0.370 0.128 1.00 91.88 285 ARG A C 1
ATOM 2333 O O . ARG A 1 285 ? -0.058 1.047 0.845 1.00 91.88 285 ARG A O 1
ATOM 2340 N N . HIS A 1 286 ? 1.321 0.874 -0.923 1.00 91.19 286 HIS A N 1
ATOM 2341 C CA . HIS A 1 286 ? 1.344 2.314 -1.223 1.00 91.19 286 HIS A CA 1
ATOM 2342 C C . HIS A 1 286 ? 0.500 2.707 -2.440 1.00 91.19 286 HIS A C 1
ATOM 2344 O O . HIS A 1 286 ? -0.029 3.817 -2.471 1.00 91.19 286 HIS A O 1
ATOM 2350 N N . PHE A 1 287 ? 0.357 1.817 -3.425 1.00 90.12 287 PHE A N 1
ATOM 2351 C CA . PHE A 1 287 ? -0.287 2.122 -4.707 1.00 90.12 287 PHE A CA 1
ATOM 2352 C C . PHE A 1 287 ? -1.553 1.306 -4.967 1.00 90.12 287 PHE A C 1
ATOM 2354 O O . PHE A 1 287 ? -2.437 1.792 -5.670 1.00 90.12 287 PHE A O 1
ATOM 2361 N N . ASN A 1 288 ? -1.690 0.103 -4.397 1.00 90.06 288 ASN A N 1
ATOM 2362 C CA . ASN A 1 288 ? -2.916 -0.682 -4.538 1.00 90.06 288 ASN A CA 1
ATOM 2363 C C . ASN A 1 288 ? -3.995 -0.174 -3.569 1.00 90.06 288 ASN A C 1
ATOM 2365 O O . ASN A 1 288 ? -4.205 -0.717 -2.487 1.00 90.06 288 ASN A O 1
ATOM 2369 N N . ASN A 1 289 ? -4.649 0.926 -3.945 1.00 88.19 289 ASN A N 1
ATOM 2370 C CA . ASN A 1 289 ? -5.629 1.622 -3.107 1.00 88.19 289 ASN A CA 1
ATOM 2371 C C . ASN A 1 289 ? -6.965 1.908 -3.817 1.00 88.19 289 ASN A C 1
ATOM 2373 O O . ASN A 1 289 ? -7.820 2.594 -3.257 1.00 88.19 289 ASN A O 1
ATOM 2377 N N . ILE A 1 290 ? -7.170 1.377 -5.027 1.00 84.56 290 ILE A N 1
ATOM 2378 C CA . ILE A 1 290 ? -8.397 1.579 -5.805 1.00 84.56 290 ILE A CA 1
ATOM 2379 C C . ILE A 1 290 ? -9.142 0.255 -5.934 1.00 84.56 290 ILE A C 1
ATOM 2381 O O . ILE A 1 290 ? -8.660 -0.681 -6.565 1.00 84.56 290 ILE A O 1
ATOM 2385 N N . VAL A 1 291 ? -10.366 0.209 -5.409 1.00 84.75 291 VAL A N 1
ATOM 2386 C CA . VAL A 1 291 ? -11.308 -0.886 -5.661 1.00 84.75 291 VAL A CA 1
ATOM 2387 C C . VAL A 1 291 ? -12.454 -0.369 -6.523 1.00 84.75 291 VAL A C 1
ATOM 2389 O O . VAL A 1 291 ? -13.142 0.574 -6.119 1.00 84.75 291 VAL A O 1
ATOM 2392 N N . PRO A 1 292 ? -12.687 -0.957 -7.713 1.00 82.81 292 PRO A N 1
ATOM 2393 C CA . PRO A 1 292 ? -13.841 -0.613 -8.525 1.00 82.81 292 PRO A CA 1
ATOM 2394 C C . PRO A 1 292 ? -15.131 -0.824 -7.734 1.00 82.81 292 PRO A C 1
ATOM 2396 O O . PRO A 1 292 ? -15.394 -1.907 -7.213 1.00 82.81 292 PRO A O 1
ATOM 2399 N N . ARG A 1 293 ? -15.961 0.217 -7.657 1.00 83.94 293 ARG A N 1
ATOM 2400 C CA . ARG A 1 293 ? -17.239 0.137 -6.954 1.00 83.94 293 ARG A CA 1
ATOM 2401 C C . ARG A 1 293 ? -18.166 -0.851 -7.658 1.00 83.94 293 ARG A C 1
ATOM 2403 O O . ARG A 1 293 ? -18.520 -0.663 -8.822 1.00 83.94 293 ARG A O 1
ATOM 2410 N N . THR A 1 294 ? -18.615 -1.864 -6.929 1.00 85.56 294 THR A N 1
ATOM 2411 C CA . THR A 1 294 ? -19.710 -2.738 -7.352 1.00 85.56 294 THR A CA 1
ATOM 2412 C C . THR A 1 294 ? -21.041 -2.089 -6.991 1.00 85.56 294 THR A C 1
ATOM 2414 O O . THR A 1 294 ? -21.237 -1.658 -5.854 1.00 85.56 294 THR A O 1
ATOM 2417 N N . PHE A 1 295 ? -21.957 -2.002 -7.952 1.00 89.00 295 PHE A N 1
ATOM 2418 C CA . PHE A 1 295 ? -23.291 -1.447 -7.733 1.00 89.00 295 PHE A CA 1
ATOM 2419 C C . PHE A 1 295 ? -24.294 -2.585 -7.593 1.00 89.00 295 PHE A C 1
ATOM 2421 O O . PHE A 1 295 ? -24.414 -3.407 -8.500 1.00 89.00 295 PHE A O 1
ATOM 2428 N N . ASP A 1 296 ? -25.002 -2.604 -6.468 1.00 89.50 296 ASP A N 1
ATOM 2429 C CA . ASP A 1 296 ? -26.100 -3.529 -6.208 1.00 89.50 296 ASP A CA 1
ATOM 2430 C C . ASP A 1 296 ? -27.425 -2.761 -6.228 1.00 89.50 296 ASP A C 1
ATOM 2432 O O . ASP A 1 296 ? -27.639 -1.826 -5.453 1.00 89.50 296 ASP A O 1
ATOM 2436 N N . GLY A 1 297 ? -28.291 -3.131 -7.168 1.00 90.12 297 GLY A N 1
ATOM 2437 C CA . GLY A 1 297 ? -29.622 -2.566 -7.340 1.00 90.12 297 GLY A CA 1
ATOM 2438 C C . GLY A 1 297 ? -30.741 -3.416 -6.745 1.00 90.12 297 GLY A C 1
ATOM 2439 O O . GLY A 1 297 ? -31.902 -3.115 -7.012 1.00 90.12 297 GLY A O 1
ATOM 2440 N N . ALA A 1 298 ? -30.449 -4.471 -5.977 1.00 90.00 298 ALA A N 1
ATOM 2441 C CA . ALA A 1 298 ? -31.471 -5.366 -5.426 1.00 90.00 298 ALA A CA 1
ATOM 2442 C C . ALA A 1 298 ? -32.506 -4.639 -4.549 1.00 90.00 298 ALA A C 1
ATOM 2444 O O . ALA A 1 298 ? -33.690 -4.966 -4.595 1.00 90.00 298 ALA A O 1
ATOM 2445 N N . CYS A 1 299 ? -32.074 -3.612 -3.812 1.00 87.19 299 CYS A N 1
ATOM 2446 C CA . CYS A 1 299 ? -32.943 -2.789 -2.965 1.00 87.19 299 CYS A CA 1
ATOM 2447 C C . CYS A 1 299 ? -33.760 -1.743 -3.743 1.00 87.19 299 CYS A C 1
ATOM 2449 O O . CYS A 1 299 ? -34.579 -1.042 -3.146 1.00 87.19 299 CYS A O 1
ATOM 2451 N N . LEU A 1 300 ? -33.531 -1.589 -5.051 1.00 88.81 300 LEU A N 1
ATOM 2452 C CA . LEU A 1 300 ? -34.277 -0.631 -5.856 1.00 88.81 300 LEU A CA 1
ATOM 2453 C C . LEU A 1 300 ? -35.688 -1.142 -6.106 1.00 88.81 300 LEU A C 1
ATOM 2455 O O . LEU A 1 300 ? -35.908 -2.236 -6.630 1.00 88.81 300 LEU A O 1
ATOM 2459 N N . THR A 1 301 ? -36.646 -0.293 -5.761 1.00 84.62 301 THR A N 1
ATOM 2460 C CA . THR A 1 301 ? -38.044 -0.471 -6.125 1.00 84.62 301 THR A CA 1
ATOM 2461 C C . THR A 1 301 ? -38.342 0.463 -7.285 1.00 84.62 301 THR A C 1
ATOM 2463 O O . THR A 1 301 ? -37.831 1.578 -7.327 1.00 84.62 301 THR A O 1
ATOM 2466 N N . PHE A 1 302 ? -39.178 0.021 -8.224 1.00 89.75 302 PHE A N 1
ATOM 2467 C CA . PHE A 1 302 ? -39.563 0.819 -9.391 1.00 89.75 302 PHE A CA 1
ATOM 2468 C C . PHE A 1 302 ? -41.073 1.108 -9.369 1.00 89.75 302 PHE A C 1
ATOM 2470 O O . PHE A 1 302 ? -41.826 0.515 -10.150 1.00 89.75 302 PHE A O 1
ATOM 2477 N N . PRO A 1 303 ? -41.563 1.974 -8.456 1.00 86.12 303 PRO A N 1
ATOM 2478 C CA . PRO A 1 303 ? -42.971 2.351 -8.419 1.00 86.12 303 PRO A CA 1
ATOM 2479 C C . PRO A 1 303 ? -43.425 2.959 -9.749 1.00 86.12 303 PRO A C 1
ATOM 2481 O O . PRO A 1 303 ? -42.762 3.835 -10.301 1.00 86.12 303 PRO A O 1
ATOM 2484 N N . GLY A 1 304 ? -44.574 2.508 -10.255 1.00 83.25 304 GLY A N 1
ATOM 2485 C CA . GLY A 1 304 ? -45.119 2.964 -11.539 1.00 83.25 304 GLY A CA 1
ATOM 2486 C C . GLY A 1 304 ? -44.534 2.260 -12.768 1.00 83.25 304 GLY A C 1
ATOM 2487 O O . GLY A 1 304 ? -44.940 2.570 -13.886 1.00 83.25 304 GLY A O 1
ATOM 2488 N N . MET A 1 305 ? -43.620 1.301 -12.588 1.00 87.25 305 MET A N 1
ATOM 2489 C CA . MET A 1 305 ? -43.227 0.384 -13.656 1.00 87.25 305 MET A CA 1
ATOM 2490 C C . MET A 1 305 ? -44.358 -0.611 -13.946 1.00 87.25 305 MET A C 1
ATOM 2492 O O . MET A 1 305 ? -45.097 -1.007 -13.044 1.00 87.25 305 MET A O 1
ATOM 2496 N N . ASN A 1 306 ? -44.498 -1.017 -15.210 1.00 88.31 306 ASN A N 1
ATOM 2497 C CA . ASN A 1 306 ? -45.486 -2.018 -15.609 1.00 88.31 306 ASN A CA 1
ATOM 2498 C C . ASN A 1 306 ? -45.230 -3.349 -14.864 1.00 88.31 306 ASN A C 1
ATOM 2500 O O . ASN A 1 306 ? -44.144 -3.905 -15.035 1.00 88.31 306 ASN A O 1
ATOM 2504 N N . PRO A 1 307 ? -46.208 -3.899 -14.112 1.00 85.81 307 PRO A N 1
ATOM 2505 C CA . PRO A 1 307 ? -46.040 -5.150 -13.366 1.00 85.81 307 PRO A CA 1
ATOM 2506 C C . PRO A 1 307 ? -45.674 -6.369 -14.223 1.00 85.81 307 PRO A C 1
ATOM 2508 O O . PRO A 1 307 ? -45.115 -7.328 -13.704 1.00 85.81 307 PRO A O 1
ATOM 2511 N N . ALA A 1 308 ? -45.973 -6.349 -15.526 1.00 89.50 308 ALA A N 1
ATOM 2512 C CA . ALA A 1 308 ? -45.615 -7.430 -16.446 1.00 89.50 308 ALA A CA 1
ATOM 2513 C C . ALA A 1 308 ? -44.117 -7.465 -16.809 1.00 89.50 308 ALA A C 1
ATOM 2515 O O . ALA A 1 308 ? -43.663 -8.413 -17.447 1.00 89.50 308 ALA A O 1
ATOM 2516 N N . ILE A 1 309 ? -43.354 -6.425 -16.458 1.00 86.50 309 ILE A N 1
ATOM 2517 C CA . ILE A 1 309 ? -41.936 -6.295 -16.793 1.00 86.50 309 ILE A CA 1
ATOM 2518 C C . ILE A 1 309 ? -41.125 -6.363 -15.506 1.00 86.50 309 ILE A C 1
ATOM 2520 O O . ILE A 1 309 ? -41.210 -5.475 -14.663 1.00 86.50 309 ILE A O 1
ATOM 2524 N N . GLU A 1 310 ? -40.281 -7.384 -15.385 1.00 89.69 310 GLU A N 1
ATOM 2525 C CA . GLU A 1 310 ? -39.338 -7.508 -14.279 1.00 89.69 310 GLU A CA 1
ATOM 2526 C C . GLU A 1 310 ? -37.902 -7.300 -14.771 1.00 89.69 310 GLU A C 1
ATOM 2528 O O . GLU A 1 310 ? -37.425 -7.983 -15.682 1.00 89.69 310 GLU A O 1
ATOM 2533 N N . LEU A 1 311 ? -37.200 -6.337 -14.166 1.00 92.81 311 LEU A N 1
ATOM 2534 C CA . LEU A 1 311 ? -35.797 -6.082 -14.481 1.00 92.81 311 LEU A CA 1
ATOM 2535 C C . LEU A 1 311 ? -34.907 -7.197 -13.934 1.00 92.81 311 LEU A C 1
ATOM 2537 O O . LEU A 1 311 ? -34.974 -7.556 -12.756 1.00 92.81 311 LEU A O 1
ATOM 2541 N N . LYS A 1 312 ? -33.998 -7.678 -14.779 1.00 93.38 312 LYS A N 1
ATOM 2542 C CA . LYS A 1 312 ? -32.967 -8.642 -14.391 1.00 93.38 312 LYS A CA 1
ATOM 2543 C C . LYS A 1 312 ? -31.953 -8.003 -13.429 1.00 93.38 312 LYS A C 1
ATOM 2545 O O . LYS A 1 312 ? -31.770 -6.782 -13.464 1.00 93.38 312 LYS A O 1
ATOM 2550 N N . PRO A 1 313 ? -31.227 -8.799 -12.619 1.00 94.50 313 PRO A N 1
ATOM 2551 C CA . PRO A 1 313 ? -30.248 -8.275 -11.664 1.00 94.50 313 PRO A CA 1
ATOM 2552 C C . PRO A 1 313 ? -29.228 -7.306 -12.281 1.00 94.50 313 PRO A C 1
ATOM 2554 O O . PRO A 1 313 ? -28.983 -6.240 -11.726 1.00 94.50 313 PRO A O 1
ATOM 2557 N N . HIS A 1 314 ? -28.697 -7.601 -13.474 1.00 93.44 314 HIS A N 1
ATOM 2558 C CA . HIS A 1 314 ? -27.732 -6.714 -14.141 1.00 93.44 314 HIS A CA 1
ATOM 2559 C C . HIS A 1 314 ? -28.336 -5.365 -14.553 1.00 93.44 314 HIS A C 1
ATOM 2561 O O . HIS A 1 314 ? -27.644 -4.353 -14.500 1.00 93.44 314 HIS A O 1
ATOM 2567 N N . GLN A 1 315 ? -29.624 -5.331 -14.906 1.00 94.81 315 GLN A N 1
ATOM 2568 C CA . GLN A 1 315 ? -30.340 -4.099 -15.251 1.00 94.81 315 GLN A CA 1
ATOM 2569 C C . GLN A 1 315 ? -30.594 -3.260 -14.000 1.00 94.81 315 GLN A C 1
ATOM 2571 O O . GLN A 1 315 ? -30.366 -2.055 -14.016 1.00 94.81 315 GLN A O 1
ATOM 2576 N N . LYS A 1 316 ? -30.990 -3.891 -12.884 1.00 95.00 316 LYS A N 1
ATOM 2577 C CA . LYS A 1 316 ? -31.115 -3.201 -11.588 1.00 95.00 316 LYS A CA 1
ATOM 2578 C C . LYS A 1 316 ? -29.771 -2.604 -11.154 1.00 95.00 316 LYS A C 1
ATOM 2580 O O . LYS A 1 316 ? -29.716 -1.445 -10.748 1.00 95.00 316 LYS A O 1
ATOM 2585 N N . ASN A 1 317 ? -28.682 -3.355 -11.317 1.00 94.69 317 ASN A N 1
ATOM 2586 C CA . ASN A 1 317 ? -27.326 -2.889 -11.020 1.00 94.69 317 ASN A CA 1
ATOM 2587 C C . ASN A 1 317 ? -26.893 -1.737 -11.939 1.00 94.69 317 ASN A C 1
ATOM 2589 O O . ASN A 1 317 ? -26.250 -0.797 -11.476 1.00 94.69 317 ASN A O 1
ATOM 2593 N N . ALA A 1 318 ? -27.274 -1.764 -13.219 1.00 94.06 318 ALA A N 1
ATOM 2594 C CA . ALA A 1 318 ? -27.047 -0.654 -14.140 1.00 94.06 318 ALA A CA 1
ATOM 2595 C C . ALA A 1 318 ? -27.795 0.614 -13.710 1.00 94.06 318 ALA A C 1
ATOM 2597 O O . ALA A 1 318 ? -27.200 1.691 -13.715 1.00 94.06 318 ALA A O 1
ATOM 2598 N N . VAL A 1 319 ? -29.047 0.488 -13.257 1.00 94.06 319 VAL A N 1
ATOM 2599 C CA . VAL A 1 319 ? -29.804 1.627 -12.719 1.00 94.06 319 VAL A CA 1
ATOM 2600 C C . VAL A 1 319 ? -29.150 2.180 -11.451 1.00 94.06 319 VAL A C 1
ATOM 2602 O O . VAL A 1 319 ? -28.928 3.388 -11.350 1.00 94.06 319 VAL A O 1
ATOM 2605 N N . ALA A 1 320 ? -28.744 1.311 -10.520 1.00 93.88 320 ALA A N 1
ATOM 2606 C CA . ALA A 1 320 ? -27.980 1.710 -9.336 1.00 93.88 320 ALA A CA 1
ATOM 2607 C C . ALA A 1 320 ? -26.679 2.436 -9.717 1.00 93.88 320 ALA A C 1
ATOM 2609 O O . ALA A 1 320 ? -26.350 3.475 -9.144 1.00 93.88 320 ALA A O 1
ATOM 2610 N N . ARG A 1 321 ? -25.961 1.936 -10.729 1.00 92.88 321 ARG A N 1
ATOM 2611 C CA . ARG A 1 321 ? -24.748 2.568 -11.254 1.00 92.88 321 ARG A CA 1
ATOM 2612 C C . ARG A 1 321 ? -25.019 3.961 -11.808 1.00 92.88 321 ARG A C 1
ATOM 2614 O O . ARG A 1 321 ? -24.273 4.873 -11.474 1.00 92.88 321 ARG A O 1
ATOM 2621 N N . THR A 1 322 ? -26.082 4.149 -12.590 1.00 92.06 322 THR A N 1
ATOM 2622 C CA . THR A 1 322 ? -26.462 5.474 -13.103 1.00 92.06 322 THR A CA 1
ATOM 2623 C C . THR A 1 322 ? -26.788 6.448 -11.971 1.00 92.06 322 THR A C 1
ATOM 2625 O O . THR A 1 322 ? -26.307 7.579 -11.981 1.00 92.06 322 THR A O 1
ATOM 2628 N N . MET A 1 323 ? -27.558 6.018 -10.969 1.00 90.31 323 MET A N 1
ATOM 2629 C CA . MET A 1 323 ? -27.988 6.902 -9.879 1.00 90.31 323 MET A CA 1
ATOM 2630 C C . MET A 1 323 ? -26.854 7.284 -8.927 1.00 90.31 323 MET A C 1
ATOM 2632 O O . MET A 1 323 ? -26.748 8.441 -8.531 1.00 90.31 323 MET A O 1
ATOM 2636 N N . PHE A 1 324 ? -26.004 6.325 -8.554 1.00 88.44 324 PHE A N 1
ATOM 2637 C CA . PHE A 1 324 ? -24.946 6.544 -7.563 1.00 88.44 324 PHE A CA 1
ATOM 2638 C C . PHE A 1 324 ? -23.592 6.923 -8.176 1.00 88.44 324 PHE A C 1
ATOM 2640 O O . PHE A 1 324 ? -22.713 7.387 -7.451 1.00 88.44 324 PHE A O 1
ATOM 2647 N N . GLY A 1 325 ? -23.391 6.667 -9.471 1.00 83.75 325 GLY A N 1
ATOM 2648 C CA . GLY A 1 325 ? -22.132 6.895 -10.186 1.00 83.75 325 GLY A CA 1
ATOM 2649 C C . GLY A 1 325 ? -22.086 8.187 -11.006 1.00 83.75 325 GLY A C 1
ATOM 2650 O O . GLY A 1 325 ? -21.004 8.586 -11.427 1.00 83.75 325 GLY A O 1
ATOM 2651 N N . GLY A 1 326 ? -23.222 8.857 -11.233 1.00 84.56 326 GLY A N 1
ATOM 2652 C CA . GLY A 1 326 ? -23.278 10.053 -12.075 1.00 84.56 326 GLY A CA 1
ATOM 2653 C C . GLY A 1 326 ? -23.022 9.713 -13.546 1.00 84.56 326 GLY A C 1
ATOM 2654 O O . GLY A 1 326 ? -23.776 8.942 -14.145 1.00 84.56 326 GLY A O 1
ATOM 2655 N N . ASN A 1 327 ? -21.962 10.271 -14.146 1.00 88.69 327 ASN A N 1
ATOM 2656 C CA . ASN A 1 327 ? -21.613 9.985 -15.542 1.00 88.69 327 ASN A CA 1
ATOM 2657 C C . ASN A 1 327 ? -21.250 8.500 -15.717 1.00 88.69 327 ASN A C 1
ATOM 2659 O O . ASN A 1 327 ? -20.242 8.027 -15.194 1.00 88.69 327 ASN A O 1
ATOM 2663 N N . THR A 1 328 ? -22.090 7.762 -16.444 1.00 89.25 328 THR A N 1
ATOM 2664 C CA . THR A 1 328 ? -22.066 6.297 -16.469 1.00 89.25 328 THR A CA 1
ATOM 2665 C C . THR A 1 328 ? -22.104 5.762 -17.895 1.00 89.25 328 THR A C 1
ATOM 2667 O O . THR A 1 328 ? -23.036 6.043 -18.644 1.00 89.25 328 THR A O 1
ATOM 2670 N N . LEU A 1 329 ? -21.142 4.899 -18.234 1.00 90.75 329 LEU A N 1
ATOM 2671 C CA . LEU A 1 329 ? -21.164 4.081 -19.447 1.00 90.75 329 LEU A CA 1
ATOM 2672 C C . LEU A 1 329 ? -21.755 2.693 -19.148 1.00 90.75 329 LEU A C 1
ATOM 2674 O O . LEU A 1 329 ? -21.211 1.944 -18.332 1.00 90.75 329 LEU A O 1
ATOM 2678 N N . LEU A 1 330 ? -22.834 2.334 -19.849 1.00 91.00 330 LEU A N 1
ATOM 2679 C CA . LEU A 1 330 ? -23.469 1.012 -19.796 1.00 91.00 330 LEU A CA 1
ATOM 2680 C C . LEU A 1 330 ? -23.143 0.214 -21.069 1.00 91.00 330 LEU A C 1
ATOM 2682 O O . LEU A 1 330 ? -23.901 0.197 -22.038 1.00 91.00 330 LEU A O 1
ATOM 2686 N N . ALA A 1 331 ? -21.983 -0.443 -21.079 1.00 91.25 331 ALA A N 1
ATOM 2687 C CA . ALA A 1 331 ? -21.478 -1.206 -22.225 1.00 91.25 331 ALA A CA 1
ATOM 2688 C C . ALA A 1 331 ? -21.994 -2.661 -22.251 1.00 91.25 331 ALA A C 1
ATOM 2690 O O . ALA A 1 331 ? -21.218 -3.610 -22.336 1.00 91.25 331 ALA A O 1
ATOM 2691 N N . HIS A 1 332 ? -23.310 -2.861 -22.143 1.00 92.69 332 HIS A N 1
ATOM 2692 C CA . HIS A 1 332 ? -23.902 -4.199 -22.233 1.00 92.69 332 HIS A CA 1
ATOM 2693 C C . HIS A 1 332 ? -24.004 -4.695 -23.684 1.00 92.69 332 HIS A C 1
ATOM 2695 O O . HIS A 1 332 ? -24.165 -3.908 -24.622 1.00 92.69 332 HIS A O 1
ATOM 2701 N N . VAL A 1 333 ? -23.983 -6.017 -23.876 1.00 93.50 333 VAL A N 1
ATOM 2702 C CA . VAL A 1 333 ? -24.140 -6.658 -25.195 1.00 93.50 333 VAL A CA 1
ATOM 2703 C C . VAL A 1 333 ? -25.503 -6.356 -25.842 1.00 93.50 333 VAL A C 1
ATOM 2705 O O . VAL A 1 333 ? -26.443 -5.861 -25.204 1.00 93.50 333 VAL A O 1
ATOM 2708 N N . VAL A 1 334 ? -25.623 -6.585 -27.151 1.00 91.75 334 VAL A N 1
ATOM 2709 C CA . VAL A 1 334 ? -26.906 -6.458 -27.869 1.00 91.75 334 VAL A CA 1
ATOM 2710 C C . VAL A 1 334 ? -27.912 -7.467 -27.296 1.00 91.75 334 VAL A C 1
ATOM 2712 O O . VAL A 1 334 ? -27.541 -8.579 -26.939 1.00 91.75 334 VAL A O 1
ATOM 2715 N N . GLY A 1 335 ? -29.174 -7.058 -27.131 1.00 89.31 335 GLY A N 1
ATOM 2716 C CA . GLY A 1 335 ? -30.223 -7.904 -26.541 1.00 89.31 335 GLY A CA 1
ATOM 2717 C C . GLY A 1 335 ? -30.236 -7.976 -25.005 1.00 89.31 335 GLY A C 1
ATOM 2718 O O . GLY A 1 335 ? -31.197 -8.481 -24.436 1.00 89.31 335 GLY A O 1
ATOM 2719 N N . ALA A 1 336 ? -29.255 -7.393 -24.303 1.00 91.44 336 ALA A N 1
ATOM 2720 C CA . ALA A 1 336 ? -29.215 -7.378 -22.831 1.00 91.44 336 ALA A CA 1
ATOM 2721 C C . ALA A 1 336 ? -30.299 -6.499 -22.163 1.00 91.44 336 ALA A C 1
ATOM 2723 O O . ALA A 1 336 ? -30.393 -6.444 -20.935 1.00 91.44 336 ALA A O 1
ATOM 2724 N N . GLY A 1 337 ? -31.109 -5.799 -22.963 1.00 91.62 337 GLY A N 1
ATOM 2725 C CA . GLY A 1 337 ? -32.163 -4.902 -22.491 1.00 91.62 337 GLY A CA 1
ATOM 2726 C C . GLY A 1 337 ? -31.663 -3.525 -22.044 1.00 91.62 337 GLY A C 1
ATOM 2727 O O . GLY A 1 337 ? -32.213 -2.968 -21.100 1.00 91.62 337 GLY A O 1
ATOM 2728 N N . LYS A 1 338 ? -30.665 -2.964 -22.745 1.00 92.94 338 LYS A N 1
ATOM 2729 C CA . LYS A 1 338 ? -30.128 -1.605 -22.516 1.00 92.94 338 LYS A CA 1
ATOM 2730 C C . LYS A 1 338 ? -31.203 -0.512 -22.487 1.00 92.94 338 LYS A C 1
ATOM 2732 O O . LYS A 1 338 ? -31.146 0.427 -21.704 1.00 92.94 338 LYS A O 1
ATOM 2737 N N . THR A 1 339 ? -32.227 -0.657 -23.320 1.00 91.56 339 THR A N 1
ATOM 2738 C CA . THR A 1 339 ? -33.348 0.283 -23.364 1.00 91.56 339 THR A CA 1
ATOM 2739 C C . THR A 1 339 ? -34.161 0.274 -22.066 1.00 91.56 339 THR A C 1
ATOM 2741 O O . THR A 1 339 ? -34.549 1.337 -21.589 1.00 91.56 339 THR A O 1
ATOM 2744 N N . PHE A 1 340 ? -34.383 -0.901 -21.462 1.00 91.88 340 PHE A N 1
ATOM 2745 C CA . PHE A 1 340 ? -35.124 -1.018 -20.203 1.00 91.88 340 PHE A CA 1
ATOM 2746 C C . PHE A 1 340 ? -34.363 -0.391 -19.036 1.00 91.88 340 PHE A C 1
ATOM 2748 O O . PHE A 1 340 ? -34.951 0.372 -18.278 1.00 91.88 340 PHE A O 1
ATOM 2755 N N . GLU A 1 341 ? -33.058 -0.650 -18.919 1.00 93.06 341 GLU A N 1
ATOM 2756 C CA . GLU A 1 341 ? -32.231 -0.017 -17.881 1.00 93.06 341 GLU A CA 1
ATOM 2757 C C . GLU A 1 341 ? -32.133 1.505 -18.072 1.00 93.06 341 GLU A C 1
ATOM 2759 O O . GLU A 1 341 ? -32.278 2.232 -17.097 1.00 93.06 341 GLU A O 1
ATOM 2764 N N . MET A 1 342 ? -31.998 2.021 -19.304 1.00 92.38 342 MET A N 1
ATOM 2765 C CA . MET A 1 342 ? -31.993 3.472 -19.556 1.00 92.38 342 MET A CA 1
ATOM 2766 C C . MET A 1 342 ? -33.314 4.139 -19.149 1.00 92.38 342 MET A C 1
ATOM 2768 O O . MET A 1 342 ? -33.306 5.193 -18.507 1.00 92.38 342 MET A O 1
ATOM 2772 N N . GLN A 1 343 ? -34.450 3.529 -19.501 1.00 92.19 343 GLN A N 1
ATOM 2773 C CA . GLN A 1 343 ? -35.768 4.050 -19.137 1.00 92.19 343 GLN A CA 1
ATOM 2774 C C . GLN A 1 343 ? -36.012 3.993 -17.631 1.00 92.19 343 GLN A C 1
ATOM 2776 O O . GLN A 1 343 ? -36.419 4.998 -17.045 1.00 92.19 343 GLN A O 1
ATOM 2781 N N . ALA A 1 344 ? -35.695 2.863 -16.999 1.00 93.12 344 ALA A N 1
ATOM 2782 C CA . ALA A 1 344 ? -35.803 2.701 -15.556 1.00 93.12 344 ALA A CA 1
ATOM 2783 C C . ALA A 1 344 ? -34.913 3.704 -14.805 1.00 93.12 344 ALA A C 1
ATOM 2785 O O . ALA A 1 344 ? -35.384 4.340 -13.865 1.00 93.12 344 ALA A O 1
ATOM 2786 N N . SER A 1 345 ? -33.676 3.932 -15.264 1.00 93.00 345 SER A N 1
ATOM 2787 C CA . SER A 1 345 ? -32.783 4.952 -14.701 1.00 93.00 345 SER A CA 1
ATOM 2788 C C . SER A 1 345 ? -33.385 6.349 -14.760 1.00 93.00 345 SER A C 1
ATOM 2790 O O . SER A 1 345 ? -33.305 7.087 -13.779 1.00 93.00 345 SER A O 1
ATOM 2792 N N . ALA A 1 346 ? -33.998 6.731 -15.883 1.00 92.44 346 ALA A N 1
ATOM 2793 C CA . ALA A 1 346 ? -34.618 8.045 -16.026 1.00 92.44 346 ALA A CA 1
ATOM 2794 C C . ALA A 1 346 ? -35.864 8.201 -15.143 1.00 92.44 346 ALA A C 1
ATOM 2796 O O . ALA A 1 346 ? -36.004 9.218 -14.459 1.00 92.44 346 ALA A O 1
ATOM 2797 N N . MET A 1 347 ? -36.747 7.196 -15.135 1.00 91.81 347 MET A N 1
ATOM 2798 C CA . MET A 1 347 ? -37.945 7.183 -14.291 1.00 91.81 347 MET A CA 1
ATOM 2799 C C . MET A 1 347 ? -37.572 7.306 -12.816 1.00 91.81 347 MET A C 1
ATOM 2801 O O . MET A 1 347 ? -38.090 8.177 -12.116 1.00 91.81 347 MET A O 1
ATOM 2805 N N . GLU A 1 348 ? -36.630 6.479 -12.368 1.00 91.62 348 GLU A N 1
ATOM 2806 C CA . GLU A 1 348 ? -36.232 6.431 -10.971 1.00 91.62 348 GLU A CA 1
ATOM 2807 C C . GLU A 1 348 ? -35.492 7.704 -10.560 1.00 91.62 348 GLU A C 1
ATOM 2809 O O . GLU A 1 348 ? -35.875 8.332 -9.576 1.00 91.62 348 GLU A O 1
ATOM 2814 N N . SER A 1 349 ? -34.542 8.185 -11.374 1.00 91.31 349 SER A N 1
ATOM 2815 C CA . SER A 1 349 ? -33.834 9.452 -11.123 1.00 91.31 349 SER A CA 1
ATOM 2816 C C . SER A 1 349 ? -34.788 10.640 -11.002 1.00 91.31 349 SER A C 1
ATOM 2818 O O . SER A 1 349 ? -34.528 11.568 -10.237 1.00 91.31 349 SER A O 1
ATOM 2820 N N . LYS A 1 350 ? -35.898 10.646 -11.750 1.00 91.88 350 LYS A N 1
ATOM 2821 C CA . LYS A 1 350 ? -36.924 11.687 -11.632 1.00 91.88 350 LYS A CA 1
ATOM 2822 C C . LYS A 1 350 ? -37.750 11.522 -10.356 1.00 91.88 350 LYS A C 1
ATOM 2824 O O . LYS A 1 350 ? -38.012 12.511 -9.676 1.00 91.88 350 LYS A O 1
ATOM 2829 N N . ARG A 1 351 ? -38.128 10.287 -10.009 1.00 90.94 351 ARG A N 1
ATOM 2830 C CA . ARG A 1 351 ? -38.921 9.961 -8.812 1.00 90.94 351 ARG A CA 1
ATOM 2831 C C . ARG A 1 351 ? -38.220 10.379 -7.521 1.00 90.94 351 ARG A C 1
ATOM 2833 O O . ARG A 1 351 ? -38.861 10.953 -6.648 1.00 90.94 351 ARG A O 1
ATOM 2840 N N . ILE A 1 352 ? -36.917 10.117 -7.412 1.00 90.19 352 ILE A N 1
ATOM 2841 C CA . ILE A 1 352 ? -36.118 10.463 -6.224 1.00 90.19 352 ILE A CA 1
ATOM 2842 C C . ILE A 1 352 ? -35.538 11.887 -6.273 1.00 90.19 352 ILE A C 1
ATOM 2844 O O . ILE A 1 352 ? -34.787 12.279 -5.387 1.00 90.19 352 ILE A O 1
ATOM 2848 N N . GLY A 1 353 ? -35.878 12.672 -7.303 1.00 90.44 353 GLY A N 1
ATOM 2849 C CA . GLY A 1 353 ? -35.493 14.080 -7.412 1.00 90.44 353 GLY A CA 1
ATOM 2850 C C . GLY A 1 353 ? -34.055 14.347 -7.872 1.00 90.44 353 GLY A C 1
ATOM 2851 O O . GLY A 1 353 ? -33.640 15.505 -7.863 1.00 90.44 353 GLY A O 1
ATOM 2852 N N . LEU A 1 354 ? -33.306 13.332 -8.326 1.00 90.38 354 LEU A N 1
ATOM 2853 C CA . LEU A 1 354 ? -31.970 13.515 -8.920 1.00 90.38 354 LEU A CA 1
ATOM 2854 C C . LEU A 1 354 ? -32.016 14.289 -10.247 1.00 90.38 354 LEU A C 1
ATOM 2856 O O . LEU A 1 354 ? -31.042 14.942 -10.614 1.00 90.38 354 LEU A O 1
ATOM 2860 N N . CYS A 1 355 ? -33.135 14.240 -10.979 1.00 89.94 355 CYS A N 1
ATOM 2861 C CA . CYS A 1 355 ? -33.315 15.024 -12.202 1.00 89.94 355 CYS A CA 1
ATOM 2862 C C . CYS A 1 355 ? -34.728 15.615 -12.326 1.00 89.94 355 CYS A C 1
ATOM 2864 O O . CYS A 1 355 ? -35.709 15.048 -11.849 1.00 89.94 355 CYS A O 1
ATOM 2866 N N . LYS A 1 356 ? -34.840 16.768 -13.003 1.00 91.88 356 LYS A N 1
ATOM 2867 C CA . LYS A 1 356 ? -36.128 17.440 -13.282 1.00 91.88 356 LYS A CA 1
ATOM 2868 C C . LYS A 1 356 ? -36.685 17.097 -14.665 1.00 91.88 356 LYS A C 1
ATOM 2870 O O . LYS A 1 356 ? -37.892 16.920 -14.833 1.00 91.88 356 LYS A O 1
ATOM 2875 N N . LYS A 1 357 ? -35.804 17.017 -15.664 1.00 92.31 357 LYS A N 1
ATOM 2876 C CA . LYS A 1 357 ? -36.112 16.643 -17.048 1.00 92.31 357 LYS A CA 1
ATOM 2877 C C . LYS A 1 357 ? -35.111 15.584 -17.494 1.00 92.31 357 LYS A C 1
ATOM 2879 O O . LYS A 1 357 ? -33.917 15.750 -17.268 1.00 92.31 357 LYS A O 1
ATOM 2884 N N . SER A 1 358 ? -35.609 14.532 -18.129 1.00 90.94 358 SER A N 1
ATOM 2885 C CA . SER A 1 358 ? -34.795 13.466 -18.713 1.00 90.94 358 SER A CA 1
ATOM 2886 C C . SER A 1 358 ? -34.892 13.577 -20.229 1.00 90.94 358 SER A C 1
ATOM 2888 O O . SER A 1 358 ? -35.996 13.678 -20.763 1.00 90.94 358 SER A O 1
ATOM 2890 N N . LEU A 1 359 ? -33.751 13.576 -20.911 1.00 93.62 359 LEU A N 1
ATOM 2891 C CA . LEU A 1 359 ? -33.666 13.543 -22.367 1.00 93.62 359 LEU A CA 1
ATOM 2892 C C . LEU A 1 359 ? -33.019 12.219 -22.767 1.00 93.62 359 LEU A C 1
ATOM 2894 O O . LEU A 1 359 ? -31.957 11.876 -22.252 1.00 93.62 359 LEU A O 1
ATOM 2898 N N . MET A 1 360 ? -33.656 11.485 -23.674 1.00 90.50 360 MET A N 1
ATOM 2899 C CA . MET A 1 360 ? -33.086 10.290 -24.291 1.00 90.50 360 MET A CA 1
ATOM 2900 C C . MET A 1 360 ? -32.887 10.575 -25.771 1.00 90.50 360 MET A C 1
ATOM 2902 O O . MET A 1 360 ? -33.821 11.004 -26.442 1.00 90.50 360 MET A O 1
ATOM 2906 N N . ILE A 1 361 ? -31.674 10.344 -26.259 1.00 91.38 361 ILE A N 1
ATOM 2907 C CA . ILE A 1 361 ? -31.332 10.476 -27.673 1.00 91.38 361 ILE A CA 1
ATOM 2908 C C . ILE A 1 361 ? -31.104 9.062 -28.187 1.00 91.38 361 ILE A C 1
ATOM 2910 O O . ILE A 1 361 ? -30.211 8.368 -27.701 1.00 91.38 361 ILE A O 1
ATOM 2914 N N . MET A 1 362 ? -31.941 8.640 -29.128 1.00 84.75 362 MET A N 1
ATOM 2915 C CA . MET A 1 362 ? -31.848 7.348 -29.800 1.00 84.75 362 MET A CA 1
ATOM 2916 C C . MET A 1 362 ? -31.697 7.607 -31.306 1.00 84.75 362 MET A C 1
ATOM 2918 O O . MET A 1 362 ? -32.279 8.585 -31.784 1.00 84.75 362 MET A O 1
ATOM 2922 N N . PRO A 1 363 ? -30.890 6.806 -32.020 1.00 79.88 363 PRO A N 1
ATOM 2923 C CA . PRO A 1 363 ? -30.734 6.912 -33.468 1.00 79.88 363 PRO A CA 1
ATOM 2924 C C . PRO A 1 363 ? -31.998 6.526 -34.241 1.00 79.88 363 PRO A C 1
ATOM 2926 O O . PRO A 1 363 ? -32.822 5.752 -33.693 1.00 79.88 363 PRO A O 1
#

Radius of gyration: 36.71 Å; chains: 1; bounding box: 83×39×96 Å

Secondary structure (DSSP, 8-state):
----HHHHHHHHHHHHHHH-HHHHHHHT-HHHHHHHHHTT---SS--SHHHHHHHHHHHHTT--TTS-GGGS-HHHHHHHHHHHHHHHTT--GGGS-HHHHHHHHHHHHHHHHHHHHHHHHH---HHHHHHHHHHHHHHHHHHHHHHHSPPPPPGGGS---TT-TTS-HHHHHHHHHHHS--EESS-SEEEETTTTEEEE--S-EEE--HHIIIIISSBTTB-HHHHHHHHHTTPPP--B-TTS-B-HHHHHHHHHHHHHHHHHHHHHHHH-HHHHHHHHHHHHHHT----PPPP--TT---TTS-TT----HHHHHHHHHHHHHSS----PPTTS-HHHHHHHHHHHHHHTTS-S-------